Protein AF-A0A8T5R7S0-F1 (afdb_monomer_lite)

Structure (mmCIF, N/CA/C/O backbone):
data_AF-A0A8T5R7S0-F1
#
_entry.id   AF-A0A8T5R7S0-F1
#
loop_
_atom_site.group_PDB
_atom_site.id
_atom_site.type_symbol
_atom_site.label_atom_id
_atom_site.label_alt_id
_atom_site.label_comp_id
_atom_site.label_asym_id
_atom_site.label_entity_id
_atom_site.label_seq_id
_atom_site.pdbx_PDB_ins_code
_atom_site.Cartn_x
_atom_site.Cartn_y
_atom_site.Cartn_z
_atom_site.occupancy
_atom_site.B_iso_or_equiv
_atom_site.auth_seq_id
_atom_site.auth_comp_id
_atom_site.auth_asym_id
_atom_site.auth_atom_id
_atom_site.pdbx_PDB_model_num
ATOM 1 N N . MET A 1 1 ? 60.379 -14.305 38.202 1.00 36.72 1 MET A N 1
ATOM 2 C CA . MET A 1 1 ? 59.837 -13.145 38.947 1.00 36.72 1 MET A CA 1
ATOM 3 C C . MET A 1 1 ? 59.066 -12.305 37.925 1.00 36.72 1 MET A C 1
ATOM 5 O O . MET A 1 1 ? 59.729 -11.765 37.059 1.00 36.72 1 MET A O 1
ATOM 9 N N . VAL A 1 2 ? 57.738 -12.432 37.730 1.00 34.16 2 VAL A N 1
ATOM 10 C CA . VAL A 1 2 ? 56.586 -12.162 38.647 1.00 34.16 2 VAL A CA 1
ATOM 11 C C . VAL A 1 2 ? 56.526 -10.639 38.903 1.00 34.16 2 VAL A C 1
ATOM 13 O O . VAL A 1 2 ? 57.511 -10.138 39.427 1.00 34.16 2 VAL A O 1
ATOM 16 N N . LEU A 1 3 ? 55.546 -9.807 38.491 1.00 32.94 3 LEU A N 1
ATOM 17 C CA . LEU A 1 3 ? 54.058 -9.814 38.413 1.00 32.94 3 LEU A CA 1
ATOM 18 C C . LEU A 1 3 ? 53.579 -8.908 37.235 1.00 32.94 3 LEU A C 1
ATOM 20 O O . LEU A 1 3 ? 54.285 -7.962 36.918 1.00 32.94 3 LEU A O 1
ATOM 24 N N . SER A 1 4 ? 52.511 -9.177 36.463 1.00 33.53 4 SER A N 1
ATOM 25 C CA . SER A 1 4 ? 51.043 -9.198 36.717 1.00 33.53 4 SER A CA 1
ATOM 26 C C . SER A 1 4 ? 50.336 -7.825 36.789 1.00 33.53 4 SER A C 1
ATOM 28 O O . SER A 1 4 ? 50.800 -6.935 37.498 1.00 33.53 4 SER A O 1
ATOM 30 N N . LYS A 1 5 ? 49.142 -7.784 36.151 1.00 32.09 5 LYS A N 1
ATOM 31 C CA . LYS A 1 5 ? 48.017 -6.807 36.134 1.00 32.09 5 LYS A CA 1
ATOM 32 C C . LYS A 1 5 ? 47.911 -6.010 34.815 1.00 32.09 5 LYS A C 1
ATOM 34 O O . LYS A 1 5 ? 48.875 -5.390 34.411 1.00 32.09 5 LYS A O 1
ATOM 39 N N . GLY A 1 6 ? 46.787 -5.972 34.097 1.00 30.52 6 GLY A N 1
ATOM 40 C CA . GLY A 1 6 ? 45.439 -6.404 34.440 1.00 30.52 6 GLY A CA 1
ATOM 41 C C . GLY A 1 6 ? 44.494 -6.440 33.233 1.00 30.52 6 GLY A C 1
ATOM 42 O O . GLY A 1 6 ? 44.775 -5.931 32.155 1.00 30.52 6 GLY A O 1
ATOM 43 N N . ILE A 1 7 ? 43.397 -7.135 33.490 1.00 36.06 7 ILE A N 1
ATOM 44 C CA . ILE A 1 7 ? 42.255 -7.500 32.658 1.00 36.06 7 ILE A CA 1
ATOM 45 C C . ILE A 1 7 ? 41.466 -6.263 32.212 1.00 36.06 7 ILE A C 1
ATOM 47 O O . ILE A 1 7 ? 41.138 -5.432 33.053 1.00 36.06 7 ILE A O 1
ATOM 51 N N . LEU A 1 8 ? 41.034 -6.223 30.949 1.00 29.91 8 LEU A N 1
ATOM 52 C CA . LEU A 1 8 ? 39.764 -5.584 30.602 1.00 29.91 8 LEU A CA 1
ATOM 53 C C . LEU A 1 8 ? 39.061 -6.385 29.498 1.00 29.91 8 LEU A C 1
ATOM 55 O O . LEU A 1 8 ? 39.320 -6.231 28.310 1.00 29.91 8 LEU A O 1
ATOM 59 N N . LYS A 1 9 ? 38.190 -7.297 29.941 1.00 30.97 9 LYS A N 1
ATOM 60 C CA . LYS A 1 9 ? 37.082 -7.820 29.142 1.00 30.97 9 LYS A CA 1
ATOM 61 C C . LYS A 1 9 ? 36.064 -6.686 29.027 1.00 30.97 9 LYS A C 1
ATOM 63 O O . LYS A 1 9 ? 35.561 -6.249 30.060 1.00 30.97 9 LYS A O 1
ATOM 68 N N . LEU A 1 10 ? 35.766 -6.222 27.817 1.00 31.08 10 LEU A N 1
ATOM 69 C CA . LEU A 1 10 ? 34.580 -5.404 27.592 1.00 31.08 10 LEU A CA 1
ATOM 70 C C . LEU A 1 10 ? 33.400 -6.363 27.401 1.00 31.08 10 LEU A C 1
ATOM 72 O O . LEU A 1 10 ? 33.405 -7.187 26.488 1.00 31.08 10 LEU A O 1
ATOM 76 N N . LEU A 1 11 ? 32.450 -6.305 28.335 1.00 30.25 11 LEU A N 1
ATOM 77 C CA . LEU A 1 11 ? 31.149 -6.951 28.219 1.00 30.25 11 LEU A CA 1
ATOM 78 C C . LEU A 1 11 ? 30.419 -6.361 27.008 1.00 30.25 11 LEU A C 1
ATOM 80 O O . LEU A 1 11 ? 30.153 -5.162 26.980 1.00 30.25 11 LEU A O 1
ATOM 84 N N . VAL A 1 12 ? 30.049 -7.210 26.054 1.00 31.44 12 VAL A N 1
ATOM 85 C CA . VAL A 1 12 ? 28.897 -6.949 25.190 1.00 31.44 12 VAL A CA 1
ATOM 86 C C . VAL A 1 12 ? 27.686 -7.411 25.990 1.00 31.44 12 VAL A C 1
ATOM 88 O O . VAL A 1 12 ? 27.461 -8.610 26.155 1.00 31.44 12 VAL A O 1
ATOM 91 N N . THR A 1 13 ? 26.968 -6.460 26.580 1.00 30.69 13 THR A N 1
ATOM 92 C CA . THR A 1 13 ? 25.670 -6.729 27.195 1.00 30.69 13 THR A CA 1
ATOM 93 C C . THR A 1 13 ? 24.658 -6.873 26.070 1.00 30.69 13 THR A C 1
ATOM 95 O O . THR A 1 13 ? 24.274 -5.897 25.433 1.00 30.69 13 THR A O 1
ATOM 98 N N . LEU A 1 14 ? 24.272 -8.119 25.826 1.00 28.72 14 LEU A N 1
ATOM 99 C CA . LEU A 1 14 ? 23.106 -8.513 25.056 1.00 28.72 14 LEU A CA 1
ATOM 100 C C . LEU A 1 14 ? 21.858 -7.976 25.781 1.00 28.72 14 LEU A C 1
ATOM 102 O O . LEU A 1 14 ? 21.544 -8.439 26.877 1.00 28.72 14 LEU A O 1
ATOM 106 N N . LEU A 1 15 ? 21.178 -6.986 25.204 1.00 27.56 15 LEU A N 1
ATOM 107 C CA . LEU A 1 15 ? 19.850 -6.562 25.648 1.00 27.56 15 LEU A CA 1
ATOM 108 C C . LEU A 1 15 ? 18.825 -7.256 24.745 1.00 27.56 15 LEU A C 1
ATOM 110 O O . LEU A 1 15 ? 18.369 -6.704 23.753 1.00 27.56 15 LEU A O 1
ATOM 114 N N . VAL A 1 16 ? 18.513 -8.511 25.079 1.00 30.05 16 VAL A N 1
ATOM 115 C CA . VAL A 1 16 ? 17.258 -9.137 24.649 1.00 30.05 16 VAL A CA 1
ATOM 116 C C . VAL A 1 16 ? 16.178 -8.555 25.549 1.00 30.05 16 VAL A C 1
ATOM 118 O O . VAL A 1 16 ? 16.093 -8.910 26.725 1.00 30.05 16 VAL A O 1
ATOM 121 N N . ALA A 1 17 ? 15.387 -7.626 25.023 1.00 28.31 17 ALA A N 1
ATOM 122 C CA . ALA A 1 17 ? 14.135 -7.243 25.651 1.00 28.31 17 ALA A CA 1
ATOM 123 C C . ALA A 1 17 ? 13.066 -8.253 25.221 1.00 28.31 17 ALA A C 1
ATOM 125 O O . ALA A 1 17 ? 12.370 -8.075 24.230 1.00 28.31 17 ALA A O 1
ATOM 126 N N . THR A 1 18 ? 12.956 -9.347 25.970 1.00 34.53 18 THR A N 1
ATOM 127 C CA . THR A 1 18 ? 11.704 -10.101 26.067 1.00 34.53 18 THR A CA 1
ATOM 128 C C . THR A 1 18 ? 10.658 -9.196 26.710 1.00 34.53 18 THR A C 1
ATOM 130 O O . THR A 1 18 ? 10.764 -8.900 27.900 1.00 34.53 18 THR A O 1
ATOM 133 N N . ALA A 1 19 ? 9.648 -8.793 25.945 1.00 32.56 19 ALA A N 1
ATOM 134 C CA . ALA A 1 19 ? 8.393 -8.261 26.461 1.00 32.56 19 ALA A CA 1
ATOM 135 C C . ALA A 1 19 ? 7.258 -9.208 26.049 1.00 32.56 19 ALA A C 1
ATOM 137 O O . ALA A 1 19 ? 6.498 -8.954 25.126 1.00 32.56 19 ALA A O 1
ATOM 138 N N . LEU A 1 20 ? 7.193 -10.346 26.740 1.00 35.50 20 LEU A N 1
ATOM 139 C CA . LEU A 1 20 ? 5.968 -11.120 26.903 1.00 35.50 20 LEU A CA 1
ATOM 140 C C . LEU A 1 20 ? 5.410 -10.744 28.273 1.00 35.50 20 LEU A C 1
ATOM 142 O O . LEU A 1 20 ? 5.999 -11.100 29.295 1.00 35.50 20 LEU A O 1
ATOM 146 N N . ALA A 1 21 ? 4.294 -10.028 28.298 1.00 32.00 21 ALA A N 1
ATOM 147 C CA . ALA A 1 21 ? 3.457 -9.905 29.480 1.00 32.00 21 ALA A CA 1
ATOM 148 C C . ALA A 1 21 ? 2.025 -9.602 29.040 1.00 32.00 21 ALA A C 1
ATOM 150 O O . ALA A 1 21 ? 1.769 -8.540 28.486 1.00 32.00 21 ALA A O 1
ATOM 151 N N . GLY A 1 22 ? 1.115 -10.539 29.308 1.00 28.50 22 GLY A N 1
ATOM 152 C CA . GLY A 1 22 ? -0.317 -10.274 29.224 1.00 28.50 22 GLY A CA 1
ATOM 153 C C . GLY A 1 22 ? -1.195 -11.438 28.785 1.00 28.50 22 GLY A C 1
ATOM 154 O O . GLY A 1 22 ? -2.075 -11.206 27.979 1.00 28.50 22 GLY A O 1
ATOM 155 N N . CYS A 1 23 ? -0.975 -12.666 29.270 1.00 30.89 23 CYS A N 1
ATOM 156 C CA . CYS A 1 23 ? -1.998 -13.726 29.255 1.00 30.89 23 CYS A CA 1
ATOM 157 C C . CYS A 1 23 ? -1.642 -14.798 30.300 1.00 30.89 23 CYS A C 1
ATOM 159 O O . CYS A 1 23 ? -1.063 -15.841 29.996 1.00 30.89 23 CYS A O 1
ATOM 161 N N . HIS A 1 24 ? -1.940 -14.517 31.566 1.00 29.45 24 HIS A N 1
ATOM 162 C CA . HIS A 1 24 ? -2.081 -15.550 32.585 1.00 29.45 24 HIS A CA 1
ATOM 163 C C . HIS A 1 24 ? -3.181 -15.100 33.531 1.00 29.45 24 HIS A C 1
ATOM 165 O O . HIS A 1 24 ? -2.930 -14.232 34.356 1.00 29.45 24 HIS A O 1
ATOM 171 N N . ASP A 1 25 ? -4.361 -15.703 33.420 1.00 32.16 25 ASP A N 1
ATOM 172 C CA . ASP A 1 25 ? -5.284 -15.732 34.542 1.00 32.16 25 ASP A CA 1
ATOM 173 C C . ASP A 1 25 ? -5.849 -17.130 34.741 1.00 32.16 25 ASP A C 1
ATOM 175 O O . ASP A 1 25 ? -6.196 -17.864 33.811 1.00 32.16 25 ASP A O 1
ATOM 179 N N . GLN A 1 26 ? -5.814 -17.506 36.011 1.00 33.22 26 GLN A N 1
ATOM 180 C CA . GLN A 1 26 ? -6.245 -18.777 36.540 1.00 33.22 26 GLN A CA 1
ATOM 181 C C . GLN A 1 26 ? -7.762 -18.758 36.678 1.00 33.22 26 GLN A C 1
ATOM 183 O O . GLN A 1 26 ? -8.340 -17.825 37.227 1.00 33.22 26 GLN A O 1
ATOM 188 N N . ALA A 1 27 ? -8.401 -19.824 36.210 1.00 32.78 27 ALA A N 1
ATOM 189 C CA . ALA A 1 27 ? -9.794 -20.091 36.511 1.00 32.78 27 ALA A CA 1
ATOM 190 C C . ALA A 1 27 ? -9.929 -20.451 38.000 1.00 32.78 27 ALA A C 1
ATOM 192 O O . ALA A 1 27 ? -9.609 -21.572 38.399 1.00 32.78 27 ALA A O 1
ATOM 193 N N . GLU A 1 28 ? -10.422 -19.519 38.813 1.00 33.09 28 GLU A N 1
ATOM 194 C CA . GLU A 1 28 ? -11.053 -19.847 40.090 1.00 33.09 28 GLU A CA 1
ATOM 195 C C . GLU A 1 28 ? -12.559 -20.026 39.867 1.00 33.09 28 GLU A C 1
ATOM 197 O O . GLU A 1 28 ? -13.288 -19.096 39.529 1.00 33.09 28 GLU A O 1
ATOM 202 N N . GLN A 1 29 ? -13.009 -21.272 40.033 1.00 32.44 29 GLN A N 1
ATOM 203 C CA . GLN A 1 29 ? -14.413 -21.634 40.191 1.00 32.44 29 GLN A CA 1
ATOM 204 C C . GLN A 1 29 ? -14.957 -21.011 41.477 1.00 32.44 29 GLN A C 1
ATOM 206 O O . GLN A 1 29 ? -14.455 -21.295 42.565 1.00 32.44 29 GLN A O 1
ATOM 211 N N . VAL A 1 30 ? -16.034 -20.241 41.351 1.00 36.81 30 VAL A N 1
ATOM 212 C CA . VAL A 1 30 ? -16.931 -19.935 42.463 1.00 36.81 30 VAL A CA 1
ATOM 213 C C . VAL A 1 30 ? -18.301 -20.494 42.102 1.00 36.81 30 VAL A C 1
ATOM 215 O O . VAL A 1 30 ? -18.987 -19.978 41.223 1.00 36.81 30 VAL A O 1
ATOM 218 N N . ASP A 1 31 ? -18.654 -21.588 42.771 1.00 35.03 31 ASP A N 1
ATOM 219 C CA . ASP A 1 31 ? -20.024 -22.068 42.901 1.00 35.03 31 ASP A CA 1
ATOM 220 C C . ASP A 1 31 ? -20.786 -21.135 43.857 1.00 35.03 31 ASP A C 1
ATOM 222 O O . ASP A 1 31 ? -20.324 -20.909 44.976 1.00 35.03 31 ASP A O 1
ATOM 226 N N . ASP A 1 32 ? -21.972 -20.666 43.467 1.00 36.12 32 ASP A N 1
ATOM 227 C CA . ASP A 1 32 ? -23.139 -20.718 44.360 1.00 36.12 32 ASP A CA 1
ATOM 228 C C . ASP A 1 32 ? -24.452 -20.699 43.539 1.00 36.12 32 ASP A C 1
ATOM 230 O O . ASP A 1 32 ? -24.514 -20.031 42.500 1.00 36.12 32 ASP A O 1
ATOM 234 N N . PRO A 1 33 ? -25.483 -21.467 43.948 1.00 45.66 33 PRO A N 1
ATOM 235 C CA . PRO A 1 33 ? -26.738 -21.660 43.239 1.00 45.66 33 PRO A CA 1
ATOM 236 C C . PRO A 1 33 ? -27.826 -20.696 43.752 1.00 45.66 33 PRO A C 1
ATOM 238 O O . PRO A 1 33 ? -27.571 -19.834 44.584 1.00 45.66 33 PRO A O 1
ATOM 241 N N . ASP A 1 34 ? -29.052 -20.911 43.270 1.00 40.50 34 ASP A N 1
ATOM 242 C CA . ASP A 1 34 ? -30.308 -20.198 43.569 1.00 40.50 34 ASP A CA 1
ATOM 243 C C . ASP A 1 34 ? -30.574 -19.040 42.579 1.00 40.50 34 ASP A C 1
ATOM 245 O O . ASP A 1 34 ? -29.920 -18.010 42.590 1.00 40.50 34 ASP A O 1
ATOM 249 N N . GLY A 1 35 ? -31.494 -19.109 41.616 1.00 33.50 35 GLY A N 1
ATOM 250 C CA . GLY A 1 35 ? -32.736 -19.863 41.552 1.00 33.50 35 GLY A CA 1
ATOM 251 C C . GLY A 1 35 ? -33.916 -18.951 41.871 1.00 33.50 35 GLY A C 1
ATOM 252 O O . GLY A 1 35 ? -34.479 -19.082 42.943 1.00 33.50 35 GLY A O 1
ATOM 253 N N . GLU A 1 36 ? -34.340 -18.097 40.933 1.00 34.81 36 GLU A N 1
ATOM 254 C CA . GLU A 1 36 ? -35.728 -17.619 40.881 1.00 34.81 36 GLU A CA 1
ATOM 255 C C . GLU A 1 36 ? -36.196 -17.434 39.433 1.00 34.81 36 GLU A C 1
ATOM 257 O O . GLU A 1 36 ? -35.659 -16.654 38.649 1.00 34.81 36 GLU A O 1
ATOM 262 N N . ALA A 1 37 ? -37.227 -18.206 39.092 1.00 38.41 37 ALA A N 1
ATOM 263 C CA . ALA A 1 37 ? -37.969 -18.123 37.851 1.00 38.41 37 ALA A CA 1
ATOM 264 C C . ALA A 1 37 ? -38.965 -16.956 37.931 1.00 38.41 37 ALA A C 1
ATOM 266 O O . ALA A 1 37 ? -39.976 -17.038 38.630 1.00 38.41 37 ALA A O 1
ATOM 267 N N . GLY A 1 38 ? -38.684 -15.884 37.191 1.00 32.84 38 GLY A N 1
ATOM 268 C CA . GLY A 1 38 ? -39.598 -14.768 36.957 1.00 32.84 38 GLY A CA 1
ATOM 269 C C . GLY A 1 38 ? -40.228 -14.872 35.572 1.00 32.84 38 GLY A C 1
ATOM 270 O O . GLY A 1 38 ? -39.572 -14.655 34.562 1.00 32.84 38 GLY A O 1
ATOM 271 N N . ASN A 1 39 ? -41.505 -15.234 35.540 1.00 36.97 39 ASN A N 1
ATOM 272 C CA . ASN A 1 39 ? -42.360 -15.298 34.361 1.00 36.97 39 ASN A CA 1
ATOM 273 C C . ASN A 1 39 ? -42.856 -13.888 33.983 1.00 36.97 39 ASN A C 1
ATOM 275 O O . ASN A 1 39 ? -43.626 -13.314 34.754 1.00 36.97 39 ASN A O 1
ATOM 279 N N . THR A 1 40 ? -42.492 -13.366 32.807 1.00 36.59 40 THR A N 1
ATOM 280 C CA . THR A 1 40 ? -43.171 -12.216 32.177 1.00 36.59 40 THR A CA 1
ATOM 281 C C . THR A 1 40 ? -43.259 -12.373 30.654 1.00 36.59 40 THR A C 1
ATOM 283 O O . THR A 1 40 ? -42.264 -12.242 29.954 1.00 36.59 40 THR A O 1
ATOM 286 N N . ASP A 1 41 ? -44.484 -12.670 30.215 1.00 35.69 41 ASP A N 1
ATOM 287 C CA . ASP A 1 41 ? -45.220 -12.153 29.045 1.00 35.69 41 ASP A CA 1
ATOM 288 C C . ASP A 1 41 ? -44.585 -12.191 27.628 1.00 35.69 41 ASP A C 1
ATOM 290 O O . ASP A 1 41 ? -43.668 -11.424 27.341 1.00 35.69 41 ASP A O 1
ATOM 294 N N . PRO A 1 42 ? -45.113 -13.004 26.683 1.00 44.38 42 PRO A N 1
ATOM 295 C CA . PRO A 1 42 ? -44.663 -13.042 25.298 1.00 44.38 42 PRO A CA 1
ATOM 296 C C . PRO A 1 42 ? -45.564 -12.164 24.417 1.00 44.38 42 PRO A C 1
ATOM 298 O O . PRO A 1 42 ? -46.356 -12.676 23.626 1.00 44.38 42 PRO A O 1
ATOM 301 N N . THR A 1 43 ? -45.457 -10.843 24.533 1.00 43.59 43 THR A N 1
ATOM 302 C CA . THR A 1 43 ? -45.999 -9.932 23.513 1.00 43.59 43 THR A CA 1
ATOM 303 C C . THR A 1 43 ? -45.096 -8.721 23.331 1.00 43.59 43 THR A C 1
ATOM 305 O O . THR A 1 43 ? -45.429 -7.625 23.770 1.00 43.59 43 THR A O 1
ATOM 308 N N . ASP A 1 44 ? -43.977 -8.913 22.644 1.00 40.03 44 ASP A N 1
ATOM 309 C CA . ASP A 1 44 ? -43.454 -7.869 21.768 1.00 40.03 44 ASP A CA 1
ATOM 310 C C . ASP A 1 44 ? -42.697 -8.535 20.619 1.00 40.03 44 ASP A C 1
ATOM 312 O O . ASP A 1 44 ? -41.568 -8.997 20.760 1.00 40.03 44 ASP A O 1
ATOM 316 N N . GLY A 1 45 ? -43.398 -8.704 19.498 1.00 41.09 45 GLY A N 1
ATOM 317 C CA . GLY A 1 45 ? -42.806 -9.115 18.232 1.00 41.09 45 GLY A CA 1
ATOM 318 C C . GLY A 1 45 ? -42.154 -7.903 17.586 1.00 41.09 45 GLY A C 1
ATOM 319 O O . GLY A 1 45 ? -42.663 -7.401 16.586 1.00 41.09 45 GLY A O 1
ATOM 320 N N . GLY A 1 46 ? -41.079 -7.419 18.204 1.00 35.41 46 GLY A N 1
ATOM 321 C CA . GLY A 1 46 ? -40.108 -6.589 17.520 1.00 35.41 46 GLY A CA 1
ATOM 322 C C . GLY A 1 46 ? -39.366 -7.484 16.541 1.00 35.41 46 GLY A C 1
ATOM 323 O O . GLY A 1 46 ? -38.656 -8.400 16.954 1.00 35.41 46 GLY A O 1
ATOM 324 N N . ASP A 1 47 ? -39.583 -7.254 15.251 1.00 40.72 47 ASP A N 1
ATOM 325 C CA . ASP A 1 47 ? -38.642 -7.644 14.210 1.00 40.72 47 ASP A CA 1
ATOM 326 C C . ASP A 1 47 ? -37.328 -6.884 14.479 1.00 40.72 47 ASP A C 1
ATOM 328 O O . ASP A 1 47 ? -37.060 -5.841 13.884 1.00 40.72 47 ASP A O 1
ATOM 332 N N . ASP A 1 48 ? -36.539 -7.365 15.442 1.00 39.62 48 ASP A N 1
ATOM 333 C CA . ASP A 1 48 ? -35.127 -7.027 15.552 1.00 39.62 48 ASP A CA 1
ATOM 334 C C . ASP A 1 48 ? -34.444 -7.728 14.376 1.00 39.62 48 ASP A C 1
ATOM 336 O O . ASP A 1 48 ? -34.049 -8.895 14.461 1.00 39.62 48 ASP A O 1
ATOM 340 N N . ASP A 1 49 ? -34.356 -7.031 13.243 1.00 39.16 49 ASP A N 1
ATOM 341 C CA . ASP A 1 49 ? -33.382 -7.370 12.211 1.00 39.16 49 ASP A CA 1
ATOM 342 C C . ASP A 1 49 ? -32.021 -7.536 12.918 1.00 39.16 49 ASP A C 1
ATOM 344 O O . ASP A 1 49 ? -31.579 -6.613 13.611 1.00 39.16 49 ASP A O 1
ATOM 348 N N . PRO A 1 50 ? -31.326 -8.681 12.800 1.00 42.59 50 PRO A N 1
ATOM 349 C CA . PRO A 1 50 ? -30.084 -8.933 13.532 1.00 42.59 50 PRO A CA 1
ATOM 350 C C . PRO A 1 50 ? -28.886 -8.128 12.988 1.00 42.59 50 PRO A C 1
ATOM 352 O O . PRO A 1 50 ? -27.741 -8.510 13.203 1.00 42.59 50 PRO A O 1
ATOM 355 N N . VAL A 1 51 ? -29.121 -7.016 12.286 1.00 45.91 51 VAL A N 1
ATOM 356 C CA . VAL A 1 51 ? -28.153 -6.384 11.383 1.00 45.91 51 VAL A CA 1
ATOM 357 C C . VAL A 1 51 ? -27.892 -4.916 11.735 1.00 45.91 51 VAL A C 1
ATOM 359 O O . VAL A 1 51 ? -27.916 -4.067 10.858 1.00 45.91 51 VAL A O 1
ATOM 362 N N . ASP A 1 52 ? -27.662 -4.592 13.010 1.00 50.91 52 ASP A N 1
ATOM 363 C CA . ASP A 1 52 ? -26.902 -3.376 13.376 1.00 50.91 52 ASP A CA 1
ATOM 364 C C . ASP A 1 52 ? -26.406 -3.408 14.834 1.00 50.91 52 ASP A C 1
ATOM 366 O O . ASP A 1 52 ? -26.568 -2.461 15.608 1.00 50.91 52 ASP A O 1
ATOM 370 N N . ARG A 1 53 ? -25.846 -4.539 15.282 1.00 54.41 53 ARG A N 1
ATOM 371 C CA . ARG A 1 53 ? -25.136 -4.535 16.565 1.00 54.41 53 ARG A CA 1
ATOM 372 C C . ARG A 1 53 ? -23.746 -3.952 16.335 1.00 54.41 53 ARG A C 1
ATOM 374 O O . ARG A 1 53 ? -22.847 -4.642 15.874 1.00 54.41 53 ARG A O 1
ATOM 381 N N . ASN A 1 54 ? -23.576 -2.695 16.738 1.00 67.38 54 ASN A N 1
ATOM 382 C CA . ASN A 1 54 ? -22.267 -2.086 16.964 1.00 67.38 54 ASN A CA 1
ATOM 383 C C . ASN A 1 54 ? -21.431 -1.832 15.692 1.00 67.38 54 ASN A C 1
ATOM 385 O O . ASN A 1 54 ? -20.220 -2.008 15.721 1.00 67.38 54 ASN A O 1
ATOM 389 N N . MET A 1 55 ? -22.017 -1.392 14.570 1.00 83.31 55 MET A N 1
ATOM 390 C CA . MET A 1 55 ? -21.191 -0.760 13.528 1.00 83.31 55 MET A CA 1
ATOM 391 C C . MET A 1 55 ? -20.536 0.519 14.077 1.00 83.31 55 MET A C 1
ATOM 393 O O . MET A 1 55 ? -21.195 1.227 14.842 1.00 83.31 55 MET A O 1
ATOM 397 N N . PRO A 1 56 ? -19.290 0.860 13.673 1.00 80.81 56 PRO A N 1
ATOM 398 C CA . PRO A 1 56 ? -18.643 2.090 14.120 1.00 80.81 56 PRO A CA 1
ATOM 399 C C . PRO A 1 56 ? -19.590 3.287 13.935 1.00 80.81 56 PRO A C 1
ATOM 401 O O . PRO A 1 56 ? -20.070 3.513 12.822 1.00 80.81 56 PRO A O 1
ATOM 404 N N . PRO A 1 57 ? -19.934 4.051 14.980 1.00 71.44 57 PRO A N 1
ATOM 405 C CA . PRO A 1 57 ? -20.994 5.054 14.871 1.00 71.44 57 PRO A CA 1
ATOM 406 C C . PRO A 1 57 ? -20.619 6.187 13.908 1.00 71.44 57 PRO A C 1
ATOM 408 O O . PRO A 1 57 ? -21.486 6.748 13.237 1.00 71.44 57 PRO A O 1
ATOM 411 N N . GLU A 1 58 ? -19.326 6.488 13.793 1.00 76.75 58 GLU A N 1
ATOM 412 C CA . GLU A 1 58 ? -18.797 7.501 12.888 1.00 76.75 58 GLU A CA 1
ATOM 413 C C . GLU A 1 58 ? -18.225 6.850 11.624 1.00 76.75 58 GLU A C 1
ATOM 415 O O . GLU A 1 58 ? -17.550 5.820 11.667 1.00 76.75 58 GLU A O 1
ATOM 420 N N . LYS A 1 59 ? -18.561 7.431 10.473 1.00 86.12 59 LYS A N 1
ATOM 421 C CA . LYS A 1 59 ? -17.933 7.120 9.186 1.00 86.12 59 LYS A CA 1
ATOM 422 C C . LYS A 1 59 ? -16.716 8.017 9.001 1.00 86.12 59 LYS A C 1
ATOM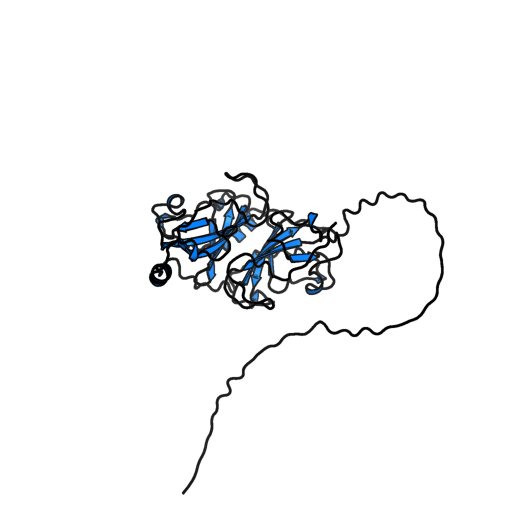 424 O O . LYS A 1 59 ? -16.672 9.115 9.555 1.00 86.12 59 LYS A O 1
ATOM 429 N N . GLY A 1 60 ? -15.781 7.567 8.173 1.00 87.44 60 GLY A N 1
ATOM 430 C CA . GLY A 1 60 ? -14.708 8.421 7.686 1.00 87.44 60 GLY A CA 1
ATOM 431 C C . GLY A 1 60 ? -15.213 9.544 6.781 1.00 87.44 60 GLY A C 1
ATOM 432 O O . GLY A 1 60 ? -16.414 9.731 6.563 1.00 87.44 60 GLY A O 1
ATOM 433 N N . SER A 1 61 ? -14.275 10.263 6.180 1.00 88.19 61 SER A N 1
ATOM 434 C CA . SER A 1 61 ? -14.558 11.223 5.118 1.00 88.19 61 SER A CA 1
ATOM 435 C C . SER A 1 61 ? -13.587 11.049 3.962 1.00 88.19 61 SER A C 1
ATOM 437 O O . SER A 1 61 ? -12.414 10.743 4.164 1.00 88.19 61 SER A O 1
ATOM 439 N N . SER A 1 62 ? -14.058 11.304 2.741 1.00 90.38 62 SER A N 1
ATOM 440 C CA . SER A 1 62 ? -13.157 11.489 1.602 1.00 90.38 62 SER A CA 1
ATOM 441 C C . SER A 1 62 ? -12.217 12.669 1.843 1.00 90.38 62 SER A C 1
ATOM 443 O O . SER A 1 62 ? -12.596 13.663 2.467 1.00 90.38 62 SER A O 1
ATOM 445 N N . LEU A 1 63 ? -11.011 12.583 1.283 1.00 93.81 63 LEU A N 1
ATOM 446 C CA . LEU A 1 63 ? -9.984 13.609 1.440 1.00 93.81 63 LEU A CA 1
ATOM 447 C C . LEU A 1 63 ? -10.443 14.966 0.891 1.00 93.81 63 LEU A C 1
ATOM 449 O O . LEU A 1 63 ? -10.704 15.135 -0.310 1.00 93.81 63 LEU A O 1
ATOM 453 N N . GLY A 1 64 ? -10.442 15.978 1.758 1.00 94.81 64 GLY A N 1
ATOM 454 C CA . GLY A 1 64 ? -10.537 17.368 1.338 1.00 94.81 64 GLY A CA 1
ATOM 455 C C . GLY A 1 64 ? -9.321 17.790 0.505 1.00 94.81 64 GLY A C 1
ATOM 456 O O . GLY A 1 64 ? -8.259 17.172 0.542 1.00 94.81 64 GLY A O 1
ATOM 457 N N . ALA A 1 65 ? -9.437 18.895 -0.237 1.00 95.44 65 ALA A N 1
ATOM 458 C CA . ALA A 1 65 ? -8.353 19.364 -1.110 1.00 95.44 65 ALA A CA 1
ATOM 459 C C . ALA A 1 65 ? -7.033 19.639 -0.359 1.00 95.44 65 ALA A C 1
ATOM 461 O O . ALA A 1 65 ? -5.960 19.345 -0.878 1.00 95.44 65 ALA A O 1
ATOM 462 N N . ALA A 1 66 ? -7.107 20.184 0.861 1.00 95.44 66 ALA A N 1
ATOM 463 C CA . ALA A 1 66 ? -5.926 20.445 1.684 1.00 95.44 66 ALA A CA 1
ATOM 464 C C . ALA A 1 66 ? -5.283 19.149 2.203 1.00 95.44 66 ALA A C 1
ATOM 466 O O . ALA A 1 66 ? -4.066 19.015 2.157 1.00 95.44 66 ALA A O 1
ATOM 467 N N . GLU A 1 67 ? -6.095 18.189 2.647 1.00 95.81 67 GLU A N 1
ATOM 468 C CA . GLU A 1 67 ? -5.615 16.890 3.131 1.00 95.81 67 GLU A CA 1
ATOM 469 C C . GLU A 1 67 ? -4.980 16.085 2.005 1.00 95.81 67 GLU A C 1
ATOM 471 O O . GLU A 1 67 ? -3.899 15.532 2.177 1.00 95.81 67 GLU A O 1
ATOM 476 N N . ARG A 1 68 ? -5.603 16.092 0.822 1.00 96.25 68 ARG A N 1
ATOM 477 C CA . ARG A 1 68 ? -5.041 15.483 -0.379 1.00 96.25 68 ARG A CA 1
ATOM 478 C C . ARG A 1 68 ? -3.690 16.097 -0.737 1.00 96.25 68 ARG A C 1
ATOM 480 O O . ARG A 1 68 ? -2.751 15.350 -0.966 1.00 96.25 68 ARG A O 1
ATOM 487 N N . ALA A 1 69 ? -3.557 17.423 -0.717 1.00 95.69 69 ALA A N 1
ATOM 488 C CA . ALA A 1 69 ? -2.271 18.074 -0.972 1.00 95.69 69 ALA A CA 1
ATOM 489 C C . ALA A 1 69 ? -1.198 17.690 0.067 1.00 95.69 69 ALA A C 1
ATOM 491 O O . ALA A 1 69 ? -0.058 17.419 -0.306 1.00 95.69 69 ALA A O 1
ATOM 492 N N . SER A 1 70 ? -1.556 17.621 1.355 1.00 95.44 70 SER A N 1
ATOM 493 C CA . SER A 1 70 ? -0.648 17.157 2.413 1.00 95.44 70 SER A CA 1
ATOM 494 C C . SER A 1 70 ? -0.233 15.698 2.224 1.00 95.44 70 SER A C 1
ATOM 496 O O . SER A 1 70 ? 0.945 15.382 2.366 1.00 95.44 70 SER A O 1
ATOM 498 N N . LEU A 1 71 ? -1.175 14.823 1.861 1.00 95.69 71 LEU A N 1
ATOM 499 C CA . LEU A 1 71 ? -0.899 13.418 1.576 1.00 95.69 71 LEU A CA 1
ATOM 500 C C . LEU A 1 71 ? 0.032 13.269 0.378 1.00 95.69 71 LEU A C 1
ATOM 502 O O . LEU A 1 71 ? 1.049 12.599 0.489 1.00 95.69 71 LEU A O 1
ATOM 506 N N . GLN A 1 72 ? -0.266 13.939 -0.732 1.00 95.38 72 GLN A N 1
ATOM 507 C CA . GLN A 1 72 ? 0.557 13.920 -1.942 1.00 95.38 72 GLN A CA 1
ATOM 508 C C . GLN A 1 72 ? 1.993 14.393 -1.677 1.00 95.38 72 GLN A C 1
ATOM 510 O O . GLN A 1 72 ? 2.934 13.813 -2.207 1.00 95.38 72 GLN A O 1
ATOM 515 N N . ALA A 1 73 ? 2.176 15.393 -0.811 1.00 94.12 73 ALA A N 1
ATOM 516 C CA . ALA A 1 73 ? 3.493 15.927 -0.469 1.00 94.12 73 ALA A CA 1
ATOM 517 C C . ALA A 1 73 ? 4.403 14.946 0.297 1.00 94.12 73 ALA A C 1
ATOM 519 O O . ALA A 1 73 ? 5.611 15.169 0.334 1.00 94.12 73 ALA A O 1
ATOM 520 N N . LEU A 1 74 ? 3.863 13.878 0.899 1.00 93.25 74 LEU A N 1
ATOM 521 C CA . LEU A 1 74 ? 4.677 12.827 1.528 1.00 93.25 74 LEU A CA 1
ATOM 522 C C . LEU A 1 74 ? 5.358 11.905 0.508 1.00 93.25 74 LEU A C 1
ATOM 524 O O . LEU A 1 74 ? 6.324 11.222 0.852 1.00 93.25 74 LEU A O 1
ATOM 528 N N . TYR A 1 75 ? 4.846 11.873 -0.722 1.00 93.69 75 TYR A N 1
ATOM 529 C CA . TYR A 1 75 ? 5.244 10.952 -1.779 1.00 93.69 75 TYR A CA 1
ATOM 530 C C . TYR A 1 75 ? 5.956 11.707 -2.914 1.00 93.69 75 TYR A C 1
ATOM 532 O O . TYR A 1 75 ? 5.393 11.962 -3.977 1.00 93.69 75 TYR A O 1
ATOM 540 N N . ASP A 1 76 ? 7.199 12.108 -2.670 1.00 91.56 76 ASP A N 1
ATOM 541 C CA . ASP A 1 76 ? 7.978 13.018 -3.517 1.00 91.56 76 ASP A CA 1
ATOM 542 C C . ASP A 1 76 ? 9.187 12.374 -4.221 1.00 91.56 76 ASP A C 1
ATOM 544 O O . ASP A 1 76 ? 9.938 13.065 -4.913 1.00 91.56 76 ASP A O 1
ATOM 548 N N . ASP A 1 77 ? 9.366 11.058 -4.100 1.00 91.12 77 ASP A N 1
ATOM 549 C CA . ASP A 1 77 ? 10.490 10.353 -4.711 1.00 91.12 77 ASP A CA 1
ATOM 550 C C . ASP A 1 77 ? 10.226 9.997 -6.185 1.00 91.12 77 ASP A C 1
ATOM 552 O O . ASP A 1 77 ? 9.090 9.852 -6.640 1.00 91.12 77 ASP A O 1
ATOM 556 N N . GLN A 1 78 ? 11.311 9.833 -6.948 1.00 89.31 78 GLN A N 1
ATOM 557 C CA . GLN A 1 78 ? 11.300 9.462 -8.368 1.00 89.31 78 GLN A CA 1
ATOM 558 C C . GLN A 1 78 ? 12.175 8.213 -8.575 1.00 89.31 78 GLN A C 1
ATOM 560 O O . GLN A 1 78 ? 13.387 8.331 -8.750 1.00 89.31 78 GLN A O 1
ATOM 565 N N . PRO A 1 79 ? 11.601 6.999 -8.494 1.00 88.31 79 PRO A N 1
ATOM 566 C CA . PRO A 1 79 ? 12.370 5.763 -8.612 1.00 88.31 79 PRO A CA 1
ATOM 567 C C . PRO A 1 79 ? 12.768 5.406 -10.051 1.00 88.31 79 PRO A C 1
ATOM 569 O O . PRO A 1 79 ? 13.698 4.635 -10.235 1.00 88.31 79 PRO A O 1
ATOM 572 N N . LEU A 1 80 ? 12.094 5.955 -11.059 1.00 88.50 80 LEU A N 1
ATOM 573 C CA . LEU A 1 80 ? 12.267 5.648 -12.490 1.00 88.50 80 LEU A CA 1
ATOM 574 C C . LEU A 1 80 ? 13.209 6.650 -13.166 1.00 88.50 80 LEU A C 1
ATOM 576 O O . LEU A 1 80 ? 13.499 7.701 -12.598 1.00 88.50 80 LEU A O 1
ATOM 580 N N . SER A 1 81 ? 13.662 6.349 -14.383 1.00 88.69 81 SER A N 1
ATOM 581 C CA . SER A 1 81 ? 14.498 7.275 -15.152 1.00 88.69 81 SER A CA 1
ATOM 582 C C . SER A 1 81 ? 13.753 8.556 -15.564 1.00 88.69 81 SER A C 1
ATOM 584 O O . SER A 1 81 ? 12.529 8.576 -15.714 1.00 88.69 81 SER A O 1
ATOM 586 N N . ASP A 1 82 ? 14.507 9.640 -15.785 1.00 87.94 82 ASP A N 1
ATOM 587 C CA . ASP A 1 82 ? 13.964 10.968 -16.117 1.00 87.94 82 ASP A CA 1
ATOM 588 C C . ASP A 1 82 ? 13.046 10.968 -17.354 1.00 87.94 82 ASP A C 1
ATOM 590 O O . ASP A 1 82 ? 12.113 11.766 -17.429 1.00 87.94 82 ASP A O 1
ATOM 594 N N . SER A 1 83 ? 13.278 10.079 -18.330 1.00 89.81 83 SER A N 1
ATOM 595 C CA . SER A 1 83 ? 12.447 9.958 -19.543 1.00 89.81 83 SER A CA 1
ATOM 596 C C . SER A 1 83 ? 11.025 9.473 -19.265 1.00 89.81 83 SER A C 1
ATOM 598 O O . SER A 1 83 ? 10.156 9.605 -20.126 1.00 89.81 83 SER A O 1
ATOM 600 N N . GLN A 1 84 ? 10.780 8.931 -18.074 1.00 90.31 84 GLN A N 1
ATOM 601 C CA . GLN A 1 84 ? 9.491 8.397 -17.645 1.00 90.31 84 GLN A CA 1
ATOM 602 C C . GLN A 1 84 ? 8.820 9.280 -16.581 1.00 90.31 84 GLN A C 1
ATOM 604 O O . GLN A 1 84 ? 7.784 8.902 -16.040 1.00 90.31 84 GLN A O 1
ATOM 609 N N . SER A 1 85 ? 9.400 10.447 -16.274 1.00 83.50 85 SER A N 1
ATOM 610 C CA . SER A 1 85 ? 8.873 11.399 -15.294 1.00 83.50 85 SER A CA 1
ATOM 611 C C . SER A 1 85 ? 8.069 12.533 -15.963 1.00 83.50 85 SER A C 1
ATOM 613 O O . SER A 1 85 ? 8.476 13.033 -17.019 1.00 83.50 85 SER A O 1
ATOM 615 N N . PRO A 1 86 ? 6.961 13.001 -15.352 1.00 80.50 86 PRO A N 1
ATOM 616 C CA . PRO A 1 86 ? 6.316 12.443 -14.159 1.00 80.50 86 PRO A CA 1
ATOM 617 C C . PRO A 1 86 ? 5.613 11.115 -14.463 1.00 80.50 86 PRO A C 1
ATOM 619 O O . PRO A 1 86 ? 5.181 10.886 -15.592 1.00 80.50 86 PRO A O 1
ATOM 622 N N . TRP A 1 87 ? 5.456 10.265 -13.444 1.00 82.69 87 TRP A N 1
ATOM 623 C CA . TRP A 1 87 ? 4.617 9.075 -13.566 1.00 82.69 87 TRP A CA 1
ATOM 624 C C . TRP A 1 87 ? 3.155 9.513 -13.591 1.00 82.69 87 TRP A C 1
ATOM 626 O O . TRP A 1 87 ? 2.702 10.103 -12.604 1.00 82.69 87 TRP A O 1
ATOM 636 N N . PRO A 1 88 ? 2.402 9.224 -14.664 1.00 86.25 88 PRO A N 1
ATOM 637 C CA . PRO A 1 88 ? 0.987 9.555 -14.721 1.00 86.25 88 PRO A CA 1
ATOM 638 C C . PRO A 1 88 ? 0.271 8.985 -13.501 1.00 86.25 88 PRO A C 1
ATOM 640 O O . PRO A 1 88 ? 0.432 7.807 -13.190 1.00 86.25 88 PRO A O 1
ATOM 643 N N . ALA A 1 89 ? -0.466 9.834 -12.792 1.00 92.62 89 ALA A N 1
ATOM 644 C CA . ALA A 1 89 ? -1.269 9.496 -11.621 1.00 92.62 89 ALA A CA 1
ATOM 645 C C . ALA A 1 89 ? -0.529 8.914 -10.397 1.00 92.62 89 ALA A C 1
ATOM 647 O O . ALA A 1 89 ? -1.191 8.672 -9.387 1.00 92.62 89 ALA A O 1
ATOM 648 N N . HIS A 1 90 ? 0.796 8.707 -10.424 1.00 95.31 90 HIS A N 1
ATOM 649 C CA . HIS A 1 90 ? 1.538 8.096 -9.312 1.00 95.31 90 HIS A CA 1
ATOM 650 C C . HIS A 1 90 ? 2.381 9.108 -8.539 1.00 95.31 90 HIS A C 1
ATOM 652 O O . HIS A 1 90 ? 3.061 9.954 -9.117 1.00 95.31 90 HIS A O 1
ATOM 658 N N . LEU A 1 91 ? 2.411 8.944 -7.219 1.00 95.56 91 LEU A N 1
ATOM 659 C CA . LEU A 1 91 ? 3.349 9.614 -6.320 1.00 95.56 91 LEU A CA 1
ATOM 660 C C . LEU A 1 91 ? 3.980 8.567 -5.406 1.00 95.56 91 LEU A C 1
ATOM 662 O O . LEU A 1 91 ? 3.258 7.732 -4.860 1.00 95.56 91 LEU A O 1
ATOM 666 N N . LEU A 1 92 ? 5.304 8.594 -5.241 1.00 94.19 92 LEU A N 1
ATOM 667 C CA . LEU A 1 92 ? 6.073 7.475 -4.688 1.00 94.19 92 LEU A CA 1
ATOM 668 C C . LEU A 1 92 ? 6.978 7.912 -3.528 1.00 94.19 92 LEU A C 1
ATOM 670 O O . LEU A 1 92 ? 7.368 9.072 -3.429 1.00 94.19 92 LEU A O 1
ATOM 674 N N . LYS A 1 93 ? 7.315 6.974 -2.640 1.00 93.19 93 LYS A N 1
ATOM 675 C CA . LYS A 1 93 ? 8.192 7.193 -1.487 1.00 93.19 93 LYS A CA 1
ATOM 676 C C . LYS A 1 93 ? 9.024 5.951 -1.193 1.00 93.19 93 LYS A C 1
ATOM 678 O O . LYS A 1 93 ? 8.460 4.892 -0.922 1.00 93.19 93 LYS A O 1
ATOM 683 N N . TRP A 1 94 ? 10.348 6.064 -1.218 1.00 92.88 94 TRP A N 1
ATOM 684 C CA . TRP A 1 94 ? 11.247 5.011 -0.755 1.00 92.88 94 TRP A CA 1
ATOM 685 C C . TRP A 1 94 ? 11.037 4.762 0.738 1.00 92.88 94 TRP A C 1
ATOM 687 O O . TRP A 1 94 ? 10.976 5.696 1.537 1.00 92.88 94 TRP A O 1
ATOM 697 N N . VAL A 1 95 ? 10.931 3.486 1.100 1.00 91.06 95 VAL A N 1
ATOM 698 C CA . VAL A 1 95 ? 10.805 3.018 2.492 1.00 91.06 95 VAL A CA 1
ATOM 699 C C . VAL A 1 95 ? 11.933 2.060 2.880 1.00 91.06 95 VAL A C 1
ATOM 701 O O . VAL A 1 95 ? 12.151 1.815 4.065 1.00 91.06 95 VAL A O 1
ATOM 704 N N . SER A 1 96 ? 12.670 1.552 1.891 1.00 87.69 96 SER A N 1
ATOM 705 C CA . SER A 1 96 ? 13.924 0.814 2.034 1.00 87.69 96 SER A CA 1
ATOM 706 C C . SER A 1 96 ? 14.815 1.049 0.804 1.00 87.69 96 SER A C 1
ATOM 708 O O . SER A 1 96 ? 14.404 1.702 -0.157 1.00 87.69 96 SER A O 1
ATOM 710 N N . GLU A 1 97 ? 16.015 0.455 0.793 1.00 86.06 97 GLU A N 1
ATOM 711 C CA . GLU A 1 97 ? 16.970 0.526 -0.329 1.00 86.06 97 GLU A CA 1
ATOM 712 C C . GLU A 1 97 ? 16.410 -0.000 -1.663 1.00 86.06 97 GLU A C 1
ATOM 714 O O . GLU A 1 97 ? 16.902 0.337 -2.748 1.00 86.06 97 GLU A O 1
ATOM 719 N N . ASP A 1 98 ? 15.385 -0.844 -1.582 1.00 90.44 98 ASP A N 1
ATOM 720 C CA . ASP A 1 98 ? 14.867 -1.609 -2.704 1.00 90.44 98 ASP A CA 1
ATOM 721 C C . ASP A 1 98 ? 13.341 -1.653 -2.789 1.00 90.44 98 ASP A C 1
ATOM 723 O O . ASP A 1 98 ? 12.810 -2.271 -3.710 1.00 90.44 98 ASP A O 1
ATOM 727 N N . THR A 1 99 ? 12.640 -0.987 -1.873 1.00 93.25 99 THR A N 1
ATOM 728 C CA . THR A 1 99 ? 11.182 -0.946 -1.841 1.00 93.25 99 THR A CA 1
ATOM 729 C C . THR A 1 99 ? 10.693 0.485 -1.672 1.00 93.25 99 THR A C 1
ATOM 731 O O . THR A 1 99 ? 11.167 1.233 -0.813 1.00 93.25 99 THR A O 1
ATOM 734 N N . PHE A 1 100 ? 9.717 0.863 -2.487 1.00 94.44 100 PHE A N 1
ATOM 735 C CA . PHE A 1 100 ? 8.945 2.085 -2.320 1.00 94.44 100 PHE A CA 1
ATOM 736 C C . PHE A 1 100 ? 7.473 1.754 -2.094 1.00 94.44 100 PHE A C 1
ATOM 738 O O . PHE A 1 100 ? 6.981 0.696 -2.489 1.00 94.44 100 PHE A O 1
ATOM 745 N N . ILE A 1 101 ? 6.761 2.698 -1.497 1.00 96.12 101 ILE A N 1
ATOM 746 C CA . ILE A 1 101 ? 5.303 2.735 -1.496 1.00 96.12 101 ILE A CA 1
ATOM 747 C C . ILE A 1 101 ? 4.819 3.899 -2.351 1.00 96.12 101 ILE A C 1
ATOM 749 O O . ILE A 1 101 ? 5.592 4.793 -2.696 1.00 96.12 101 ILE A O 1
ATOM 753 N N . GLY A 1 102 ? 3.543 3.906 -2.705 1.00 96.06 102 GLY A N 1
ATOM 754 C CA . GLY A 1 102 ? 2.997 4.961 -3.536 1.00 96.06 102 GLY A CA 1
ATOM 755 C C . GLY A 1 102 ? 1.496 5.109 -3.453 1.00 96.06 102 GLY A C 1
ATOM 756 O O . GLY A 1 102 ? 0.791 4.237 -2.959 1.00 96.06 102 GLY A O 1
ATOM 757 N N . THR A 1 103 ? 1.016 6.216 -3.997 1.00 97.75 103 THR A N 1
ATOM 758 C CA . THR A 1 103 ? -0.400 6.478 -4.246 1.00 97.75 103 THR A CA 1
ATOM 759 C C . THR A 1 103 ? -0.634 6.532 -5.749 1.00 97.75 103 THR A C 1
ATOM 761 O O . THR A 1 103 ? 0.190 7.089 -6.472 1.00 97.75 103 THR A O 1
ATOM 764 N N . HIS A 1 104 ? -1.741 5.956 -6.215 1.00 97.62 104 HIS A N 1
ATOM 765 C CA . HIS A 1 104 ? -2.197 6.042 -7.600 1.00 97.62 104 HIS A CA 1
ATOM 766 C C . HIS A 1 104 ? -3.605 6.647 -7.616 1.00 97.62 104 HIS A C 1
ATOM 768 O O . HIS A 1 104 ? -4.560 6.092 -7.061 1.00 97.62 104 HIS A O 1
ATOM 774 N N . TRP A 1 105 ? -3.705 7.825 -8.217 1.00 97.56 105 TRP A N 1
ATOM 775 C CA . TRP A 1 105 ? -4.867 8.703 -8.194 1.00 97.56 105 TRP A CA 1
ATOM 776 C C . TRP A 1 105 ? -5.794 8.518 -9.403 1.00 97.56 105 TRP A C 1
ATOM 778 O O . TRP A 1 105 ? -5.468 7.832 -10.364 1.00 97.56 105 TRP A O 1
ATOM 788 N N . ASN A 1 106 ? -6.980 9.125 -9.356 1.00 96.44 106 ASN A N 1
ATOM 789 C CA . ASN A 1 106 ? -7.966 9.055 -10.439 1.00 96.44 106 ASN A CA 1
ATOM 790 C C . ASN A 1 106 ? -7.739 10.031 -11.609 1.00 96.44 106 ASN A C 1
ATOM 792 O O . ASN A 1 106 ? -8.601 10.114 -12.484 1.00 96.44 106 ASN A O 1
ATOM 796 N N . ASP A 1 107 ? -6.636 10.776 -11.605 1.00 95.94 107 ASP A N 1
ATOM 797 C CA . ASP A 1 107 ? -6.245 11.708 -12.663 1.00 95.94 107 ASP A CA 1
ATOM 798 C C . ASP A 1 107 ? -4.745 11.556 -12.935 1.00 95.94 107 ASP A C 1
ATOM 800 O O . ASP A 1 107 ? -3.964 11.367 -11.996 1.00 95.94 107 ASP A O 1
ATOM 804 N N . ASP A 1 108 ? -4.355 11.643 -14.208 1.00 93.31 108 ASP A N 1
ATOM 805 C CA . ASP A 1 108 ? -2.961 11.543 -14.650 1.00 93.31 108 ASP A CA 1
ATOM 806 C C . ASP A 1 108 ? -2.084 12.664 -14.074 1.00 93.31 108 ASP A C 1
ATOM 808 O O . ASP A 1 108 ? -0.878 12.471 -13.916 1.00 93.31 108 ASP A O 1
ATOM 812 N N . ASP A 1 109 ? -2.675 13.817 -13.743 1.00 93.06 109 ASP A N 1
ATOM 813 C CA . ASP A 1 109 ? -2.053 14.859 -12.931 1.00 93.06 109 ASP A CA 1
ATOM 814 C C . ASP A 1 109 ? -2.546 14.732 -11.478 1.00 93.06 109 ASP A C 1
ATOM 816 O O . ASP A 1 109 ? -3.668 15.154 -11.165 1.00 93.06 109 ASP A O 1
ATOM 820 N N . PRO A 1 110 ? -1.719 14.217 -10.542 1.00 90.75 110 PRO A N 1
ATOM 821 C CA . PRO A 1 110 ? -2.103 14.109 -9.139 1.00 90.75 110 PRO A CA 1
ATOM 822 C C . PRO A 1 110 ? -2.594 15.431 -8.534 1.00 90.75 110 PRO A C 1
ATOM 824 O O . PRO A 1 110 ? -3.457 15.413 -7.658 1.00 90.75 110 PRO A O 1
ATOM 827 N N . ALA A 1 111 ? -2.129 16.589 -9.016 1.00 90.50 111 ALA A N 1
ATOM 828 C CA . ALA A 1 111 ? -2.596 17.881 -8.516 1.00 90.50 111 ALA A CA 1
ATOM 829 C C . ALA A 1 111 ? -4.065 18.185 -8.883 1.00 90.50 111 ALA A C 1
ATOM 831 O O . ALA A 1 111 ? -4.702 19.001 -8.212 1.00 90.50 111 ALA A O 1
ATOM 832 N N . GLN A 1 112 ? -4.606 17.544 -9.926 1.00 94.31 112 GLN A N 1
ATOM 833 C CA . GLN A 1 112 ? -6.017 17.633 -10.332 1.00 94.31 112 GLN A CA 1
ATOM 834 C C . GLN A 1 112 ? -6.872 16.489 -9.788 1.00 94.31 112 GLN A C 1
ATOM 836 O O . GLN A 1 112 ? -8.103 16.577 -9.811 1.00 94.31 112 GLN A O 1
ATOM 841 N N . ALA A 1 113 ? -6.236 15.435 -9.276 1.00 95.69 113 ALA A N 1
ATOM 842 C CA . ALA A 1 113 ? -6.935 14.293 -8.726 1.00 95.69 113 ALA A CA 1
ATOM 843 C C . ALA A 1 113 ? -7.891 14.689 -7.599 1.00 95.69 113 ALA A C 1
ATOM 845 O O . ALA A 1 113 ? -7.679 15.643 -6.843 1.00 95.69 113 ALA A O 1
ATOM 846 N N . THR A 1 114 ? -8.958 13.911 -7.473 1.00 95.31 114 THR A N 1
ATOM 847 C CA . THR A 1 114 ? -9.997 14.087 -6.451 1.00 95.31 114 THR A CA 1
ATOM 848 C C . THR A 1 114 ? -10.128 12.876 -5.545 1.00 95.31 114 THR A C 1
ATOM 850 O O . THR A 1 114 ? -10.498 13.036 -4.388 1.00 95.31 114 THR A O 1
ATOM 853 N N . GLU A 1 115 ? -9.745 11.695 -6.021 1.00 95.69 115 GLU A N 1
ATOM 854 C CA . GLU A 1 115 ? -9.906 10.438 -5.299 1.00 95.69 115 GLU A CA 1
ATOM 855 C C . GLU A 1 115 ? -8.640 9.588 -5.414 1.00 95.69 115 GLU A C 1
ATOM 857 O O . GLU A 1 115 ? -7.995 9.547 -6.467 1.00 95.69 115 GLU A O 1
ATOM 862 N N . LEU A 1 116 ? -8.305 8.880 -4.335 1.00 97.50 116 LEU A N 1
ATOM 863 C CA . LEU A 1 116 ? -7.241 7.879 -4.326 1.00 97.50 116 LEU A CA 1
ATOM 864 C C . LEU A 1 116 ? -7.811 6.543 -4.811 1.00 97.50 116 LEU A C 1
ATOM 866 O O . LEU A 1 116 ? -8.787 6.056 -4.245 1.00 97.50 116 LEU A O 1
ATOM 870 N N . ASN A 1 117 ? -7.227 5.942 -5.847 1.00 97.81 117 ASN A N 1
ATOM 871 C CA . ASN A 1 117 ? -7.699 4.657 -6.370 1.00 97.81 117 ASN A CA 1
ATOM 872 C C . ASN A 1 117 ? -6.946 3.487 -5.742 1.00 97.81 117 ASN A C 1
ATOM 874 O O . ASN A 1 117 ? -7.582 2.552 -5.252 1.00 97.81 117 ASN A O 1
ATOM 878 N N . TRP A 1 118 ? -5.611 3.558 -5.720 1.00 98.25 118 TRP A N 1
ATOM 879 C CA . TRP A 1 118 ? -4.759 2.502 -5.174 1.00 98.25 118 TRP A CA 1
ATOM 880 C C . TRP A 1 118 ? -3.642 3.043 -4.281 1.00 98.25 118 TRP A C 1
ATOM 882 O O . TRP A 1 118 ? -3.140 4.150 -4.483 1.00 98.25 118 TRP A O 1
ATOM 892 N N . ILE A 1 119 ? -3.194 2.198 -3.355 1.00 98.00 119 ILE A N 1
ATOM 893 C CA . ILE A 1 119 ? -1.838 2.238 -2.806 1.00 98.00 119 ILE A CA 1
ATOM 894 C C . ILE A 1 119 ? -0.983 1.217 -3.551 1.00 98.00 119 ILE A C 1
ATOM 896 O O . ILE A 1 119 ? -1.462 0.153 -3.949 1.00 98.00 119 ILE A O 1
ATOM 900 N N . VAL A 1 120 ? 0.285 1.555 -3.747 1.00 97.62 120 VAL A N 1
ATOM 901 C CA . VAL A 1 120 ? 1.256 0.742 -4.472 1.00 97.62 120 VAL A CA 1
ATOM 902 C C . VAL A 1 120 ? 2.383 0.329 -3.534 1.00 97.62 120 VAL A C 1
ATOM 904 O O . VAL A 1 120 ? 2.858 1.148 -2.752 1.00 97.62 120 VAL A O 1
ATOM 907 N N . VAL A 1 121 ? 2.842 -0.917 -3.642 1.00 97.94 121 VAL A N 1
ATOM 908 C CA . VAL A 1 121 ? 4.161 -1.343 -3.146 1.00 97.94 121 VAL A CA 1
ATOM 909 C C . VAL A 1 121 ? 4.997 -1.719 -4.357 1.00 97.94 121 VAL A C 1
ATOM 911 O O . VAL A 1 121 ? 4.578 -2.555 -5.156 1.00 97.94 121 VAL A O 1
ATOM 914 N N . GLY A 1 122 ? 6.163 -1.100 -4.510 1.00 96.62 122 GLY A N 1
ATOM 915 C CA . GLY A 1 122 ? 7.091 -1.389 -5.593 1.00 96.62 122 GLY A CA 1
ATOM 916 C C . GLY A 1 122 ? 8.402 -1.945 -5.078 1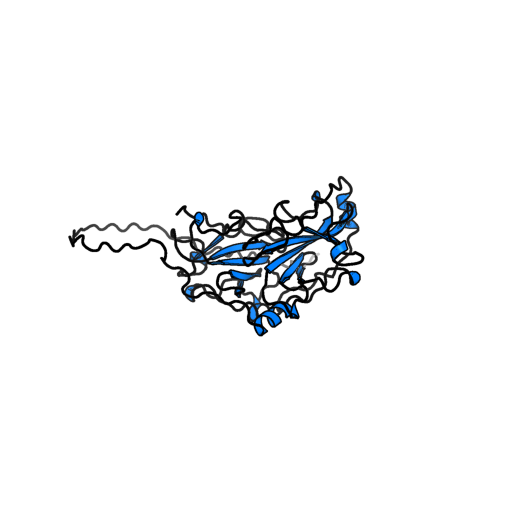.00 96.62 122 GLY A C 1
ATOM 917 O O . GLY A 1 122 ? 9.043 -1.325 -4.237 1.00 96.62 122 GLY A O 1
ATOM 918 N N . LYS A 1 123 ? 8.813 -3.101 -5.597 1.00 95.50 123 LYS A N 1
ATOM 919 C CA . LYS A 1 123 ? 10.029 -3.818 -5.206 1.00 95.50 123 LYS A CA 1
ATOM 920 C C . LYS A 1 123 ? 11.001 -3.866 -6.381 1.00 95.50 123 LYS A C 1
ATOM 922 O O . LYS A 1 123 ? 10.621 -4.319 -7.462 1.00 95.50 123 LYS A O 1
ATOM 927 N N . LYS A 1 124 ? 12.248 -3.426 -6.177 1.00 93.81 124 LYS A N 1
ATOM 928 C CA . LYS A 1 124 ? 13.330 -3.581 -7.162 1.00 93.81 124 LYS A CA 1
ATOM 929 C C . LYS A 1 124 ? 13.479 -5.057 -7.523 1.00 93.81 124 LYS A C 1
ATOM 931 O O . LYS A 1 124 ? 13.548 -5.912 -6.640 1.00 93.81 124 LYS A O 1
ATOM 936 N N . GLY A 1 125 ? 13.584 -5.327 -8.814 1.00 94.00 125 GLY A N 1
ATOM 937 C CA . GLY A 1 125 ? 13.858 -6.642 -9.356 1.00 94.00 125 GLY A CA 1
ATOM 938 C C . GLY A 1 125 ? 14.145 -6.583 -10.849 1.00 94.00 125 GLY A C 1
ATOM 939 O O . GLY A 1 125 ? 14.447 -5.537 -11.421 1.00 94.00 125 GLY A O 1
ATOM 940 N N . VAL A 1 126 ? 14.046 -7.732 -11.491 1.00 94.88 126 VAL A N 1
ATOM 941 C CA . VAL A 1 126 ? 14.195 -7.878 -12.935 1.00 94.88 126 VAL A CA 1
ATOM 942 C C . VAL A 1 126 ? 12.972 -8.564 -13.530 1.00 94.88 126 VAL A C 1
ATOM 944 O O . VAL A 1 126 ? 12.256 -9.294 -12.838 1.00 94.88 126 VAL A O 1
ATOM 947 N N . PHE A 1 127 ? 12.724 -8.345 -14.821 1.00 96.56 127 PHE A N 1
ATOM 948 C CA . PHE A 1 127 ? 11.574 -8.895 -15.535 1.00 96.56 127 PHE A CA 1
ATOM 949 C C . PHE A 1 127 ? 11.753 -10.390 -15.827 1.00 96.56 127 PHE A C 1
ATOM 951 O O . PHE A 1 127 ? 12.025 -10.824 -16.947 1.00 96.56 127 PHE A O 1
ATOM 958 N N . CYS A 1 128 ? 11.628 -11.180 -14.766 1.00 95.75 128 CYS A N 1
ATOM 959 C CA . CYS A 1 128 ? 11.756 -12.627 -14.738 1.00 95.75 128 CYS A CA 1
ATOM 960 C C . CYS A 1 128 ? 10.711 -13.196 -13.780 1.00 95.75 128 CYS A C 1
ATOM 962 O O . CYS A 1 128 ? 10.598 -12.745 -12.641 1.00 95.75 128 CYS A O 1
ATOM 964 N N . SER A 1 129 ? 9.977 -14.224 -14.203 1.00 95.38 129 SER A N 1
ATOM 965 C CA . SER A 1 129 ? 8.940 -14.862 -13.380 1.00 95.38 129 SER A CA 1
ATOM 966 C C . SER A 1 129 ? 9.454 -15.373 -12.025 1.00 95.38 129 SER A C 1
ATOM 968 O O . SER A 1 129 ? 8.697 -15.419 -11.056 1.00 95.38 129 SER A O 1
ATOM 970 N N . GLU A 1 130 ? 10.737 -15.740 -11.972 1.00 94.38 130 GLU A N 1
ATOM 971 C CA . GLU A 1 130 ? 11.458 -16.262 -10.813 1.00 94.38 130 GLU A CA 1
ATOM 972 C C . GLU A 1 130 ? 11.924 -15.177 -9.832 1.00 94.38 130 GLU A C 1
ATOM 974 O O . GLU A 1 130 ? 12.229 -15.504 -8.689 1.00 94.38 130 GLU A O 1
ATOM 979 N N . ASP A 1 131 ? 12.002 -13.914 -10.266 1.00 94.56 131 ASP A N 1
ATOM 980 C CA . ASP A 1 131 ? 12.424 -12.789 -9.415 1.00 94.56 131 ASP A CA 1
ATOM 981 C C . ASP A 1 131 ? 11.257 -12.071 -8.733 1.00 94.56 131 ASP A C 1
ATOM 983 O O . ASP A 1 131 ? 11.443 -11.239 -7.847 1.00 94.56 131 ASP A O 1
ATOM 987 N N . ARG A 1 132 ? 10.037 -12.384 -9.164 1.00 95.12 132 ARG A N 1
ATOM 988 C CA . ARG A 1 132 ? 8.812 -11.811 -8.626 1.00 95.12 132 ARG A CA 1
ATOM 989 C C . ARG A 1 132 ? 8.722 -12.034 -7.101 1.00 95.12 132 ARG A C 1
ATOM 991 O O . ARG A 1 132 ? 8.914 -13.169 -6.663 1.00 95.12 132 ARG A O 1
ATOM 998 N N . PRO A 1 133 ? 8.359 -11.013 -6.296 1.00 94.62 133 PRO A N 1
ATOM 999 C CA . PRO A 1 133 ? 8.423 -11.102 -4.829 1.00 94.62 133 PRO A CA 1
ATOM 1000 C C . PRO A 1 133 ? 7.445 -12.098 -4.198 1.00 94.62 133 PRO A C 1
ATOM 1002 O O . PRO A 1 133 ? 7.693 -12.613 -3.112 1.00 94.62 133 PRO A O 1
ATOM 1005 N N . GLY A 1 134 ? 6.324 -12.365 -4.867 1.00 93.56 134 GLY A N 1
ATOM 1006 C CA . GLY A 1 134 ? 5.238 -13.164 -4.316 1.00 93.56 134 GLY A CA 1
ATOM 1007 C C . GLY A 1 134 ? 4.422 -13.889 -5.386 1.00 93.56 134 GLY A C 1
ATOM 1008 O O . GLY A 1 134 ? 4.891 -14.087 -6.514 1.00 93.56 134 GLY A O 1
ATOM 1009 N N . PRO A 1 135 ? 3.198 -14.331 -5.049 1.00 93.75 135 PRO A N 1
ATOM 1010 C CA . PRO A 1 135 ? 2.369 -15.081 -5.976 1.00 93.75 135 PRO A CA 1
ATOM 1011 C C . PRO A 1 135 ? 2.008 -14.234 -7.194 1.00 93.75 135 PRO A C 1
ATOM 1013 O O . PRO A 1 135 ? 1.849 -13.013 -7.117 1.00 93.75 135 PRO A O 1
ATOM 1016 N N . GLU A 1 136 ? 1.815 -14.916 -8.324 1.00 93.25 136 GLU A N 1
ATOM 1017 C CA . GLU A 1 136 ? 1.383 -14.257 -9.550 1.00 93.25 136 GLU A CA 1
ATOM 1018 C C . GLU A 1 136 ? 0.110 -13.471 -9.332 1.00 93.25 136 GLU A C 1
ATOM 1020 O O . GLU A 1 136 ? 0.044 -12.370 -9.809 1.00 93.25 136 GLU A O 1
ATOM 1025 N N . SER A 1 137 ? -0.882 -13.943 -8.587 1.00 91.00 137 SER A N 1
ATOM 1026 C CA . SER A 1 137 ? -2.130 -13.193 -8.394 1.00 91.00 137 SER A CA 1
ATOM 1027 C C . SER A 1 137 ? -1.942 -11.754 -7.888 1.00 91.00 137 SER A C 1
ATOM 1029 O O . SER A 1 137 ? -2.751 -10.905 -8.256 1.00 91.00 137 SER A O 1
ATOM 1031 N N . GLU A 1 138 ? -0.886 -11.484 -7.117 1.00 93.94 138 GLU A N 1
ATOM 1032 C CA . GLU A 1 138 ? -0.609 -10.201 -6.459 1.00 93.94 138 GLU A CA 1
ATOM 1033 C C . GLU A 1 138 ? 0.396 -9.336 -7.238 1.00 93.94 138 GLU A C 1
ATOM 1035 O O . GLU A 1 138 ? 0.145 -8.161 -7.500 1.00 93.94 138 GLU A O 1
ATOM 1040 N N . TRP A 1 139 ? 1.519 -9.924 -7.660 1.00 96.69 139 TRP A N 1
ATOM 1041 C CA . TRP A 1 139 ? 2.649 -9.210 -8.266 1.00 96.69 139 TRP A CA 1
ATOM 1042 C C . TRP A 1 139 ? 2.696 -9.413 -9.786 1.00 96.69 139 TRP A C 1
ATOM 1044 O O . TRP A 1 139 ? 3.588 -10.073 -10.315 1.00 96.69 139 TRP A O 1
ATOM 1054 N N . ARG A 1 140 ? 1.707 -8.894 -10.519 1.00 95.06 140 ARG A N 1
ATOM 1055 C CA . ARG A 1 140 ? 1.605 -9.101 -11.987 1.00 95.06 140 ARG A CA 1
ATOM 1056 C C . ARG A 1 140 ? 2.100 -7.979 -12.849 1.00 95.06 140 ARG A C 1
ATOM 1058 O O . ARG A 1 140 ? 2.205 -8.160 -14.062 1.00 95.06 140 ARG A O 1
ATOM 1065 N N . HIS A 1 141 ? 2.303 -6.828 -12.248 1.00 97.50 141 HIS A N 1
ATOM 1066 C CA . HIS A 1 141 ? 2.699 -5.653 -12.972 1.00 97.50 141 HIS A CA 1
ATOM 1067 C C . HIS A 1 141 ? 4.187 -5.418 -12.749 1.00 97.50 141 HIS A C 1
ATOM 1069 O O . HIS A 1 141 ? 4.654 -5.413 -11.612 1.00 97.50 141 HIS A O 1
ATOM 1075 N N . PHE A 1 142 ? 4.919 -5.259 -13.841 1.00 98.00 142 PHE A N 1
ATOM 1076 C CA . PHE A 1 142 ? 6.321 -4.902 -13.848 1.00 98.00 142 PHE A CA 1
ATOM 1077 C C . PHE A 1 142 ? 6.507 -3.631 -14.661 1.00 98.00 142 PHE A C 1
ATOM 1079 O O . PHE A 1 142 ? 5.974 -3.512 -15.768 1.00 98.00 142 PHE A O 1
ATOM 1086 N N . HIS A 1 143 ? 7.298 -2.713 -14.123 1.00 97.06 143 HIS A N 1
ATOM 1087 C CA . HIS A 1 143 ? 7.667 -1.481 -14.798 1.00 97.06 143 HIS A CA 1
ATOM 1088 C C . HIS A 1 143 ? 9.185 -1.369 -14.897 1.00 97.06 143 HIS A C 1
ATOM 1090 O O . HIS A 1 143 ? 9.865 -1.235 -13.882 1.00 97.06 143 HIS A O 1
ATOM 1096 N N . SER A 1 144 ? 9.715 -1.406 -16.115 1.00 96.00 144 SER A N 1
ATOM 1097 C CA . SER A 1 144 ? 11.123 -1.164 -16.416 1.00 96.00 144 SER A CA 1
ATOM 1098 C C . SER A 1 144 ? 11.590 0.167 -15.841 1.00 96.00 144 SER A C 1
ATOM 1100 O O . SER A 1 144 ? 10.930 1.192 -16.028 1.00 96.00 144 SER A O 1
ATOM 1102 N N . TYR A 1 145 ? 12.747 0.150 -15.179 1.00 93.62 145 TYR A N 1
ATOM 1103 C CA . TYR A 1 145 ? 13.380 1.334 -14.601 1.00 93.62 145 TYR A CA 1
ATOM 1104 C C . TYR A 1 145 ? 13.732 2.379 -15.659 1.00 93.62 145 TYR A C 1
ATOM 1106 O O . TYR A 1 145 ? 13.557 3.574 -15.414 1.00 93.62 145 TYR A O 1
ATOM 1114 N N . ASP A 1 146 ? 14.197 1.924 -16.825 1.00 92.06 146 ASP A N 1
ATOM 1115 C CA . ASP A 1 146 ? 14.565 2.776 -17.947 1.00 92.06 146 ASP A CA 1
ATOM 1116 C C . ASP A 1 146 ? 13.808 2.386 -19.218 1.00 92.06 146 ASP A C 1
ATOM 1118 O O . ASP A 1 146 ? 13.849 1.238 -19.664 1.00 92.06 146 ASP A O 1
ATOM 1122 N N . ALA A 1 147 ? 13.114 3.361 -19.799 1.00 94.50 147 ALA A N 1
ATOM 1123 C CA . ALA A 1 147 ? 12.397 3.241 -21.057 1.00 94.50 147 ALA A CA 1
ATOM 1124 C C . ALA A 1 147 ? 12.270 4.623 -21.730 1.00 94.50 147 ALA A C 1
ATOM 1126 O O . ALA A 1 147 ? 12.392 5.658 -21.064 1.00 94.50 147 ALA A O 1
ATOM 1127 N N . PRO A 1 148 ? 12.001 4.685 -23.050 1.00 94.50 148 PRO A N 1
ATOM 1128 C CA . PRO A 1 148 ? 11.834 5.952 -23.770 1.00 94.50 148 PRO A CA 1
ATOM 1129 C C . PRO A 1 148 ? 10.680 6.839 -23.274 1.00 94.50 148 PRO A C 1
ATOM 1131 O O . PRO A 1 148 ? 10.679 8.035 -23.567 1.00 94.50 148 PRO A O 1
ATOM 1134 N N . GLY A 1 149 ? 9.717 6.256 -22.561 1.00 93.44 149 GLY A N 1
ATOM 1135 C CA . GLY A 1 149 ? 8.551 6.907 -21.977 1.00 93.44 149 GLY A CA 1
ATOM 1136 C C . GLY A 1 149 ? 7.842 5.956 -21.011 1.00 93.44 149 GLY A C 1
ATOM 1137 O O . GLY A 1 149 ? 8.137 4.761 -20.986 1.00 93.44 149 GLY A O 1
ATOM 1138 N N . TYR A 1 150 ? 6.928 6.495 -20.200 1.00 92.19 150 TYR A N 1
ATOM 1139 C CA . TYR A 1 150 ? 6.194 5.711 -19.201 1.00 92.19 150 TYR A CA 1
ATOM 1140 C C . TYR A 1 150 ? 5.416 4.525 -19.814 1.00 92.19 150 TYR A C 1
ATOM 1142 O O . TYR A 1 150 ? 5.603 3.404 -19.347 1.00 92.19 150 TYR A O 1
ATOM 1150 N N . PRO A 1 151 ? 4.621 4.688 -20.899 1.00 92.75 151 PRO A N 1
ATOM 1151 C CA . PRO A 1 151 ? 3.880 3.565 -21.485 1.00 92.75 151 PRO A CA 1
ATOM 1152 C C . PRO A 1 151 ? 4.781 2.431 -21.993 1.00 92.75 151 PRO A C 1
ATOM 1154 O O . PRO A 1 151 ? 4.401 1.261 -21.946 1.00 92.75 151 PRO A O 1
ATOM 1157 N N . GLU A 1 152 ? 5.974 2.767 -22.490 1.00 95.62 152 GLU A N 1
ATOM 1158 C CA . GLU A 1 152 ? 6.968 1.804 -22.963 1.00 95.62 152 GLU A CA 1
ATOM 1159 C C . GLU A 1 152 ? 7.671 1.050 -21.827 1.00 95.62 152 GLU A C 1
ATOM 1161 O O . GLU A 1 152 ? 8.329 0.045 -22.092 1.00 95.62 152 GLU A O 1
ATOM 1166 N N . GLY A 1 153 ? 7.536 1.506 -20.580 1.00 95.75 153 GLY A N 1
ATOM 1167 C CA . GLY A 1 153 ? 8.133 0.860 -19.419 1.00 95.75 153 GLY A CA 1
ATOM 1168 C C . GLY A 1 153 ? 7.380 -0.381 -18.936 1.00 95.75 153 GLY A C 1
ATOM 1169 O O . GLY A 1 153 ? 7.915 -1.136 -18.132 1.00 95.75 153 GLY A O 1
ATOM 1170 N N . HIS A 1 154 ? 6.165 -0.659 -19.410 1.00 96.38 154 HIS A N 1
ATOM 1171 C CA . HIS A 1 154 ? 5.420 -1.846 -18.984 1.00 96.38 154 HIS A CA 1
ATOM 1172 C C . HIS A 1 154 ? 6.052 -3.154 -19.499 1.00 96.38 154 HIS A C 1
ATOM 1174 O O . HIS A 1 154 ? 6.054 -3.437 -20.698 1.00 96.38 154 HIS A O 1
ATOM 1180 N N . GLY A 1 155 ? 6.522 -4.002 -18.579 1.00 96.31 155 GLY A N 1
ATOM 1181 C CA . GLY A 1 155 ? 7.227 -5.245 -18.899 1.00 96.31 155 GLY A CA 1
ATOM 1182 C C . GLY A 1 155 ? 8.678 -5.001 -19.314 1.00 96.31 155 GLY A C 1
ATOM 1183 O O . GLY A 1 155 ? 9.305 -4.074 -18.816 1.00 96.31 155 GLY A O 1
ATOM 1184 N N . GLY A 1 156 ? 9.223 -5.851 -20.186 1.00 94.62 156 GLY A N 1
ATOM 1185 C CA . GLY A 1 156 ? 10.604 -5.764 -20.665 1.00 94.62 156 GLY A CA 1
ATOM 1186 C C . GLY A 1 156 ? 11.058 -7.031 -21.394 1.00 94.62 156 GLY A C 1
ATOM 1187 O O . GLY A 1 156 ? 10.269 -7.943 -21.645 1.00 94.62 156 GLY A O 1
ATOM 1188 N N . GLU A 1 157 ? 12.344 -7.103 -21.716 1.00 94.19 157 GLU A N 1
ATOM 1189 C CA . GLU A 1 157 ? 12.999 -8.351 -22.121 1.00 94.19 157 GLU A CA 1
ATOM 1190 C C . GLU A 1 157 ? 13.402 -9.158 -20.867 1.00 94.19 157 GLU A C 1
ATOM 1192 O O . GLU A 1 157 ? 13.431 -8.610 -19.761 1.00 94.19 157 GLU A O 1
ATOM 1197 N N . PRO A 1 158 ? 13.713 -10.464 -20.985 1.00 93.75 158 PRO A N 1
ATOM 1198 C CA . PRO A 1 158 ? 14.219 -11.244 -19.859 1.00 93.75 158 PRO A CA 1
ATOM 1199 C C . PRO A 1 158 ? 15.401 -10.551 -19.169 1.00 93.75 158 PRO A C 1
ATOM 1201 O O . PRO A 1 158 ? 16.406 -10.230 -19.806 1.00 93.75 158 PRO A O 1
ATOM 1204 N N . GLY A 1 159 ? 15.272 -10.331 -17.861 1.00 92.81 159 GLY A N 1
ATOM 1205 C CA . GLY A 1 159 ? 16.313 -9.690 -17.060 1.00 92.81 159 GLY A CA 1
ATOM 1206 C C . GLY A 1 159 ? 16.326 -8.161 -17.120 1.00 92.81 159 GLY A C 1
ATOM 1207 O O . GLY A 1 159 ? 17.230 -7.563 -16.541 1.00 92.81 159 GLY A O 1
ATOM 1208 N N . THR A 1 160 ? 15.355 -7.521 -17.786 1.00 94.44 160 THR A N 1
ATOM 1209 C CA . THR A 1 160 ? 15.212 -6.060 -17.754 1.00 94.44 160 THR A CA 1
ATOM 1210 C C . THR A 1 160 ? 15.013 -5.570 -16.324 1.00 94.44 160 THR A C 1
ATOM 1212 O O . THR A 1 160 ? 14.191 -6.098 -15.585 1.00 94.44 160 THR A O 1
ATOM 1215 N N . GLU A 1 161 ? 15.771 -4.550 -15.956 1.00 94.56 161 GLU A N 1
ATOM 1216 C CA . GLU A 1 161 ? 15.790 -3.904 -14.648 1.00 94.56 161 GLU A CA 1
ATOM 1217 C C . GLU A 1 161 ? 14.534 -3.057 -14.414 1.00 94.56 161 GLU A C 1
ATOM 1219 O O . GLU A 1 161 ? 14.090 -2.342 -15.314 1.00 94.56 161 GLU A O 1
ATOM 1224 N N . GLY A 1 162 ? 13.948 -3.122 -13.218 1.00 95.19 162 GLY A N 1
ATOM 1225 C CA . GLY A 1 162 ? 12.713 -2.401 -12.917 1.00 95.19 162 GLY A CA 1
ATOM 1226 C C . GLY A 1 162 ? 11.979 -2.893 -11.676 1.00 95.19 162 GLY A C 1
ATOM 1227 O O . GLY A 1 162 ? 12.528 -3.538 -10.792 1.00 95.19 162 GLY A O 1
ATOM 1228 N N . TYR A 1 163 ? 10.702 -2.570 -11.580 1.00 96.25 163 TYR A N 1
ATOM 1229 C CA . TYR A 1 163 ? 9.941 -2.733 -10.353 1.00 96.25 163 TYR A CA 1
ATOM 1230 C C . TYR A 1 163 ? 8.796 -3.704 -10.542 1.00 96.25 163 TYR A C 1
ATOM 1232 O O . TYR A 1 163 ? 7.943 -3.492 -11.400 1.00 96.25 163 TYR A O 1
ATOM 1240 N N . TRP A 1 164 ? 8.738 -4.725 -9.693 1.00 97.94 164 TRP A N 1
ATOM 1241 C CA . TRP A 1 164 ? 7.511 -5.479 -9.471 1.00 97.94 164 TRP A CA 1
ATOM 1242 C C . TRP A 1 164 ? 6.575 -4.633 -8.618 1.00 97.94 164 TRP A C 1
ATOM 1244 O O . TRP A 1 164 ? 7.014 -4.089 -7.607 1.00 97.94 164 TRP A O 1
ATOM 1254 N N . LEU A 1 165 ? 5.312 -4.509 -9.024 1.00 97.94 165 LEU A N 1
ATOM 1255 C CA . LEU A 1 165 ? 4.336 -3.615 -8.407 1.00 97.94 165 LEU A CA 1
ATOM 1256 C C . LEU A 1 165 ? 3.107 -4.394 -7.920 1.00 97.94 165 LEU A C 1
ATOM 1258 O O . LEU A 1 165 ? 2.438 -5.080 -8.698 1.00 97.94 165 LEU A O 1
ATOM 1262 N N . LEU A 1 166 ? 2.791 -4.232 -6.638 1.00 97.94 166 LEU A N 1
ATOM 1263 C CA . LEU A 1 166 ? 1.541 -4.642 -6.007 1.00 97.94 166 LEU A CA 1
ATOM 1264 C C . LEU A 1 166 ? 0.601 -3.436 -5.955 1.00 97.94 166 LEU A C 1
ATOM 1266 O O . LEU A 1 166 ? 0.976 -2.400 -5.413 1.00 97.94 166 LEU A O 1
ATOM 1270 N N . HIS A 1 167 ? -0.615 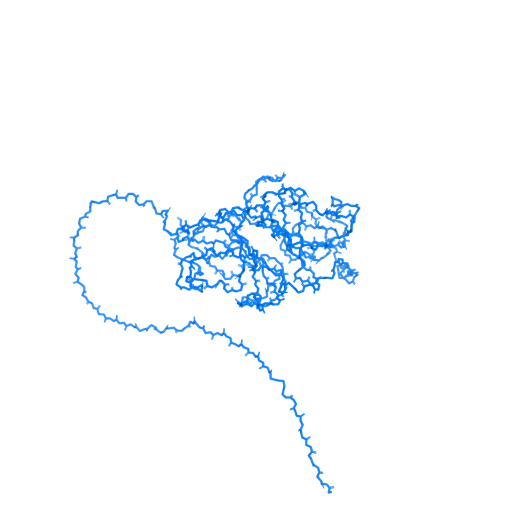-3.579 -6.484 1.00 97.94 167 HIS A N 1
ATOM 1271 C CA . HIS A 1 167 ? -1.649 -2.542 -6.445 1.00 97.94 167 HIS A CA 1
ATOM 1272 C C . HIS A 1 167 ? -2.774 -2.960 -5.504 1.00 97.94 167 HIS A C 1
ATOM 1274 O O . HIS A 1 167 ? -3.370 -4.024 -5.678 1.00 97.94 167 HIS A O 1
ATOM 1280 N N . ILE A 1 168 ? -3.079 -2.118 -4.521 1.00 98.00 168 ILE A N 1
ATOM 1281 C CA . ILE A 1 168 ? -4.121 -2.352 -3.521 1.00 98.00 168 ILE A CA 1
ATOM 1282 C C . ILE A 1 168 ? -5.151 -1.241 -3.665 1.00 98.00 168 ILE A C 1
ATOM 1284 O O . ILE A 1 168 ? -4.884 -0.093 -3.322 1.00 98.00 168 ILE A O 1
ATOM 1288 N N . ALA A 1 169 ? -6.315 -1.571 -4.211 1.00 97.88 169 ALA A N 1
ATOM 1289 C CA . ALA A 1 169 ? -7.414 -0.635 -4.352 1.00 97.88 169 ALA A CA 1
ATOM 1290 C C . ALA A 1 169 ? -7.974 -0.256 -2.976 1.00 97.88 169 ALA A C 1
ATOM 1292 O O . ALA A 1 169 ? -8.082 -1.103 -2.086 1.00 97.88 169 ALA A O 1
ATOM 1293 N N . VAL A 1 170 ? -8.356 1.010 -2.812 1.00 97.31 170 VAL A N 1
ATOM 1294 C CA . VAL A 1 170 ? -8.889 1.546 -1.542 1.00 97.31 170 VAL A CA 1
ATOM 1295 C C . VAL A 1 170 ? -10.350 1.989 -1.640 1.00 97.31 170 VAL A C 1
ATOM 1297 O O . VAL A 1 170 ? -10.958 2.385 -0.648 1.00 97.31 170 VAL A O 1
ATOM 1300 N N . ARG A 1 171 ? -10.942 1.918 -2.832 1.00 95.38 171 ARG A N 1
ATOM 1301 C CA . ARG A 1 171 ? -12.340 2.279 -3.087 1.00 95.38 171 ARG A CA 1
ATOM 1302 C C . ARG A 1 171 ? -12.881 1.521 -4.292 1.00 95.38 171 ARG A C 1
ATOM 1304 O O . ARG A 1 171 ? -12.106 0.959 -5.064 1.00 95.38 171 ARG A O 1
ATOM 1311 N N . ASP A 1 172 ? -14.194 1.580 -4.481 1.00 95.81 172 ASP A N 1
ATOM 1312 C CA . ASP A 1 172 ? -14.830 1.110 -5.708 1.00 95.81 172 ASP A CA 1
ATOM 1313 C C . ASP A 1 172 ? -14.679 2.121 -6.855 1.00 95.81 172 ASP A C 1
ATOM 1315 O O . ASP A 1 172 ? -14.835 3.335 -6.664 1.00 95.81 172 ASP A O 1
ATOM 1319 N N . PHE A 1 173 ? -14.379 1.629 -8.059 1.00 96.62 173 PHE A N 1
ATOM 1320 C CA . PHE A 1 173 ? -14.361 2.407 -9.306 1.00 96.62 173 PHE A CA 1
ATOM 1321 C C . PHE A 1 173 ? -14.325 1.497 -10.542 1.00 96.62 173 PHE A C 1
ATOM 1323 O O . PHE A 1 173 ? -14.137 0.287 -10.449 1.00 96.62 173 PHE A O 1
ATOM 1330 N N . GLU A 1 174 ? -14.493 2.096 -11.721 1.00 96.94 174 GLU A N 1
ATOM 1331 C CA . GLU A 1 174 ? -14.351 1.413 -13.008 1.00 96.94 174 GLU A CA 1
ATOM 1332 C C . GLU A 1 174 ? -12.961 1.675 -13.597 1.00 96.94 174 GLU A C 1
ATOM 1334 O O . GLU A 1 174 ? -12.576 2.830 -13.791 1.00 96.94 174 GLU A O 1
ATOM 1339 N N . ALA A 1 175 ? -12.231 0.604 -13.905 1.00 95.19 175 ALA A N 1
ATOM 1340 C CA . ALA A 1 175 ? -10.984 0.634 -14.663 1.00 95.19 175 ALA A CA 1
ATOM 1341 C C . ALA A 1 175 ? -11.198 0.079 -16.082 1.00 95.19 175 ALA A C 1
ATOM 1343 O O . ALA A 1 175 ? -12.251 -0.474 -16.406 1.00 95.19 175 ALA A O 1
ATOM 1344 N N . GLU A 1 176 ? -10.176 0.144 -16.937 1.00 92.88 176 GLU A N 1
ATOM 1345 C CA . GLU A 1 176 ? -10.240 -0.435 -18.290 1.00 92.88 176 GLU A CA 1
ATOM 1346 C C . GLU A 1 176 ? -10.505 -1.955 -18.286 1.00 92.88 176 GLU A C 1
ATOM 1348 O O . GLU A 1 176 ? -11.052 -2.505 -19.243 1.00 92.88 176 GLU A O 1
ATOM 1353 N N . TRP A 1 177 ? -10.160 -2.637 -17.190 1.00 94.00 177 TRP A N 1
ATOM 1354 C CA . TRP A 1 177 ? -10.408 -4.065 -16.959 1.00 94.00 177 TRP A CA 1
ATOM 1355 C C . TRP A 1 177 ? -11.693 -4.361 -16.160 1.00 94.00 177 TRP A C 1
ATOM 1357 O O . TRP A 1 177 ? -11.925 -5.512 -15.762 1.00 94.00 177 TRP A O 1
ATOM 1367 N N . GLY A 1 178 ? -12.544 -3.349 -15.968 1.00 95.50 178 GLY A N 1
ATOM 1368 C CA . GLY A 1 178 ? -13.848 -3.423 -15.309 1.00 95.50 178 GLY A CA 1
ATOM 1369 C C . GLY A 1 178 ? -13.842 -2.924 -13.866 1.00 95.50 178 GLY A C 1
ATOM 1370 O O . GLY A 1 178 ? -12.897 -2.269 -13.427 1.00 95.50 178 GLY A O 1
ATOM 1371 N N . ALA A 1 179 ? -14.908 -3.263 -13.140 1.00 96.38 179 ALA A N 1
ATOM 1372 C CA . ALA A 1 179 ? -15.091 -2.878 -11.748 1.00 96.38 179 ALA A CA 1
ATOM 1373 C C . ALA A 1 179 ? -13.944 -3.378 -10.855 1.00 96.38 179 ALA A C 1
ATOM 1375 O O . ALA A 1 179 ? -13.565 -4.558 -10.895 1.00 96.38 179 ALA A O 1
ATOM 1376 N N . VAL A 1 180 ? -13.439 -2.462 -10.036 1.00 96.75 180 VAL A N 1
ATOM 1377 C CA . VAL A 1 180 ? -12.436 -2.681 -8.998 1.00 96.75 180 VAL A CA 1
ATOM 1378 C C . VAL A 1 180 ? -13.074 -2.343 -7.656 1.00 96.75 180 VAL A C 1
ATOM 1380 O O . VAL A 1 180 ? -13.796 -1.355 -7.559 1.00 96.75 180 VAL A O 1
ATOM 1383 N N . SER A 1 181 ? -12.790 -3.161 -6.645 1.00 95.75 181 SER A N 1
ATOM 1384 C CA . SER A 1 181 ? -13.233 -2.988 -5.258 1.00 95.75 181 SER A CA 1
ATOM 1385 C C . SER A 1 181 ? -12.028 -3.028 -4.317 1.00 95.75 181 SER A C 1
ATOM 1387 O O . SER A 1 181 ? -10.980 -3.539 -4.728 1.00 95.75 181 SER A O 1
ATOM 1389 N N . PRO A 1 182 ? -12.146 -2.531 -3.070 1.00 96.31 182 PRO A N 1
ATOM 1390 C CA . PRO A 1 182 ? -11.038 -2.517 -2.123 1.00 96.31 182 PRO A CA 1
ATOM 1391 C C . PRO A 1 182 ? -10.343 -3.877 -1.953 1.00 96.31 182 PRO A C 1
ATOM 1393 O O . PRO A 1 182 ? -10.995 -4.911 -1.791 1.00 96.31 182 PRO A O 1
ATOM 1396 N N . GLY A 1 183 ? -9.009 -3.865 -1.950 1.00 96.56 183 GLY A N 1
ATOM 1397 C CA . GLY A 1 183 ? -8.157 -5.054 -1.862 1.00 96.56 183 GLY A CA 1
ATOM 1398 C C . GLY A 1 183 ? -7.137 -5.128 -2.996 1.00 96.56 183 GLY A C 1
ATOM 1399 O O . GLY A 1 183 ? -7.006 -4.204 -3.795 1.00 96.56 183 GLY A O 1
ATOM 1400 N N . VAL A 1 184 ? -6.380 -6.224 -3.075 1.00 96.75 184 VAL A N 1
ATOM 1401 C CA . VAL A 1 184 ? -5.403 -6.411 -4.162 1.00 96.75 184 VAL A CA 1
ATOM 1402 C C . VAL A 1 184 ? -6.110 -6.405 -5.518 1.00 96.75 184 VAL A C 1
ATOM 1404 O O . VAL A 1 184 ? -6.970 -7.251 -5.782 1.00 96.75 184 VAL A O 1
ATOM 1407 N N . ASP A 1 185 ? -5.710 -5.490 -6.403 1.00 96.25 185 ASP A N 1
ATOM 1408 C CA . ASP A 1 185 ? -6.209 -5.433 -7.772 1.00 96.25 185 ASP A CA 1
ATOM 1409 C C . ASP A 1 185 ? -5.522 -6.507 -8.616 1.00 96.25 185 ASP A C 1
ATOM 1411 O O . ASP A 1 185 ? -4.530 -6.301 -9.319 1.00 96.25 185 ASP A O 1
ATOM 1415 N N . THR A 1 186 ? -6.114 -7.695 -8.572 1.00 94.25 186 THR A N 1
ATOM 1416 C CA . THR A 1 186 ? -5.677 -8.846 -9.351 1.00 94.25 186 THR A CA 1
ATOM 1417 C C . THR A 1 186 ? -6.031 -8.723 -10.835 1.00 94.25 186 THR A C 1
ATOM 1419 O O . THR A 1 186 ? -6.047 -9.733 -11.535 1.00 94.25 186 THR A O 1
ATOM 1422 N N . LYS A 1 187 ? -6.228 -7.530 -11.400 1.00 94.44 187 LYS A N 1
ATOM 1423 C CA . LYS A 1 187 ? -6.363 -7.313 -12.854 1.00 94.44 187 LYS A CA 1
ATOM 1424 C C . LYS A 1 187 ? -5.516 -6.158 -13.387 1.00 94.44 187 LYS A C 1
ATOM 1426 O O . LYS A 1 187 ? -5.324 -6.100 -14.600 1.00 94.44 187 LYS A O 1
ATOM 1431 N N . PHE A 1 188 ? -4.939 -5.348 -12.503 1.00 94.81 188 PHE A N 1
ATOM 1432 C CA . PHE A 1 188 ? -4.107 -4.204 -12.857 1.00 94.81 188 PHE A CA 1
ATOM 1433 C C . PHE A 1 188 ? -3.010 -4.563 -13.869 1.00 94.81 188 PHE A C 1
ATOM 1435 O O . PHE A 1 188 ? -2.166 -5.421 -13.595 1.00 94.81 188 PHE A O 1
ATOM 1442 N N . MET A 1 189 ? -3.070 -3.923 -15.045 1.00 93.81 189 MET A N 1
ATOM 1443 C CA . MET A 1 189 ? -2.042 -3.857 -16.101 1.00 93.81 189 MET A CA 1
ATOM 1444 C C . MET A 1 189 ? -1.091 -5.068 -16.163 1.00 93.81 189 MET A C 1
ATOM 1446 O O . MET A 1 189 ? 0.122 -4.937 -16.017 1.00 93.81 189 MET A O 1
ATOM 1450 N N . HIS A 1 190 ? -1.628 -6.277 -16.345 1.00 95.44 190 HIS A N 1
ATOM 1451 C CA . HIS A 1 190 ? -0.822 -7.500 -16.281 1.00 95.44 190 HIS A CA 1
ATOM 1452 C C . HIS A 1 190 ? 0.309 -7.504 -17.328 1.00 95.44 190 HIS A C 1
ATOM 1454 O O . HIS A 1 190 ? 0.049 -7.428 -18.528 1.00 95.44 190 HIS A O 1
ATOM 1460 N N . THR A 1 191 ? 1.550 -7.688 -16.870 1.00 97.25 191 THR A N 1
ATOM 1461 C CA . THR A 1 191 ? 2.753 -7.881 -17.692 1.00 97.25 191 THR A CA 1
ATOM 1462 C C . THR A 1 191 ? 3.316 -9.295 -17.472 1.00 97.25 191 THR A C 1
ATOM 1464 O O . THR A 1 191 ? 4.070 -9.511 -16.519 1.00 97.25 191 THR A O 1
ATOM 1467 N N . PRO A 1 192 ? 2.957 -10.288 -18.308 1.00 95.81 192 PRO A N 1
ATOM 1468 C CA . PRO A 1 192 ? 3.428 -11.662 -18.137 1.00 95.81 192 PRO A CA 1
ATOM 1469 C C . PRO A 1 192 ? 4.949 -11.754 -18.312 1.00 95.81 192 PRO A C 1
ATOM 1471 O O . PRO A 1 192 ? 5.457 -11.539 -19.413 1.00 95.81 192 PRO A O 1
ATOM 1474 N N . ALA A 1 193 ? 5.676 -12.084 -17.243 1.00 95.38 193 ALA A N 1
ATOM 1475 C CA . ALA A 1 193 ? 7.130 -12.198 -17.305 1.00 95.38 193 ALA A CA 1
ATOM 1476 C C . ALA A 1 193 ? 7.599 -13.555 -17.851 1.00 95.38 193 ALA A C 1
ATOM 1478 O O . ALA A 1 193 ? 7.000 -14.593 -17.545 1.00 95.38 193 ALA A O 1
ATOM 1479 N N . PRO A 1 194 ? 8.695 -13.575 -18.628 1.00 94.69 194 PRO A N 1
ATOM 1480 C CA . PRO A 1 194 ? 9.319 -14.806 -19.091 1.00 94.69 194 PRO A CA 1
ATOM 1481 C C . PRO A 1 194 ? 10.072 -15.519 -17.957 1.00 94.69 194 PRO A C 1
ATOM 1483 O O . PRO A 1 194 ? 10.409 -14.927 -16.933 1.00 94.69 194 PRO A O 1
ATOM 1486 N N . SER A 1 195 ? 10.384 -16.799 -18.169 1.00 93.94 195 SER A N 1
ATOM 1487 C CA . SER A 1 195 ? 11.401 -17.493 -17.372 1.00 93.94 195 SER A CA 1
ATOM 1488 C C . SER A 1 195 ? 12.787 -17.079 -17.857 1.00 93.94 195 SER A C 1
ATOM 1490 O O . SER A 1 195 ? 13.062 -17.143 -19.058 1.00 93.94 195 SER A O 1
ATOM 1492 N N . CYS A 1 196 ? 13.654 -16.676 -16.932 1.00 91.94 196 CYS A N 1
ATOM 1493 C CA . CYS A 1 196 ? 15.032 -16.277 -17.244 1.00 91.94 196 CYS A CA 1
ATOM 1494 C C . CYS A 1 196 ? 16.045 -17.416 -17.051 1.00 91.94 196 CYS A C 1
ATOM 1496 O O . CYS A 1 196 ? 17.192 -17.320 -17.486 1.00 91.94 196 CYS A O 1
ATOM 1498 N N . GLY A 1 197 ? 15.638 -18.524 -16.425 1.00 86.50 197 GLY A N 1
ATOM 1499 C CA . GLY A 1 197 ? 16.502 -19.684 -16.230 1.00 86.50 197 GLY A CA 1
ATOM 1500 C C . GLY A 1 197 ? 17.735 -19.383 -15.366 1.00 86.50 197 GLY A C 1
ATOM 1501 O O . GLY A 1 197 ? 17.661 -18.667 -14.371 1.00 86.50 197 GLY A O 1
ATOM 1502 N N . GLY A 1 198 ? 18.880 -19.976 -15.722 1.00 76.50 198 GLY A N 1
ATOM 1503 C CA . GLY A 1 198 ? 20.110 -19.922 -14.918 1.00 76.50 198 GLY A CA 1
ATOM 1504 C C . GLY A 1 198 ? 20.791 -18.552 -14.836 1.00 76.50 198 GLY A C 1
ATOM 1505 O O . GLY A 1 198 ? 21.712 -18.398 -14.035 1.00 76.50 198 GLY A O 1
ATOM 1506 N N . ASP A 1 199 ? 20.343 -17.572 -15.621 1.00 75.81 199 ASP A N 1
ATOM 1507 C CA . ASP A 1 199 ? 20.988 -16.262 -15.737 1.00 75.81 199 ASP A CA 1
ATOM 1508 C C . ASP A 1 199 ? 20.446 -15.231 -14.727 1.00 75.81 199 ASP A C 1
ATOM 1510 O O . ASP A 1 199 ? 20.997 -14.137 -14.610 1.00 75.81 199 ASP A O 1
ATOM 1514 N N . LEU A 1 200 ? 19.428 -15.582 -13.925 1.00 81.06 200 LEU A N 1
ATOM 1515 C CA . LEU A 1 200 ? 18.767 -14.668 -12.981 1.00 81.06 200 LEU A CA 1
ATOM 1516 C C . LEU A 1 200 ? 19.744 -13.909 -12.068 1.00 81.06 200 LEU A C 1
ATOM 1518 O O . LEU A 1 200 ? 19.683 -12.686 -11.983 1.00 81.06 200 LEU A O 1
ATOM 1522 N N . GLN A 1 201 ? 20.668 -14.613 -11.405 1.00 77.31 201 GLN A N 1
ATOM 1523 C CA . GLN A 1 201 ? 21.609 -13.969 -10.480 1.00 77.31 201 GLN A CA 1
ATOM 1524 C C . GLN A 1 201 ? 22.521 -12.970 -11.201 1.00 77.31 201 GLN A C 1
ATOM 1526 O O . GLN A 1 201 ? 22.833 -11.920 -10.653 1.00 77.31 201 GLN A O 1
ATOM 1531 N N . SER A 1 202 ? 22.903 -13.259 -12.448 1.00 68.25 202 SER A N 1
ATOM 1532 C CA . SER A 1 202 ? 23.742 -12.350 -13.230 1.00 68.25 202 SER A CA 1
ATOM 1533 C C . SER A 1 202 ? 23.026 -11.041 -13.572 1.00 68.25 202 SER A C 1
ATOM 1535 O O . SER A 1 202 ? 23.667 -9.995 -13.593 1.00 68.25 202 SER A O 1
ATOM 1537 N N . HIS A 1 203 ? 21.702 -11.083 -13.759 1.00 73.62 203 HIS A N 1
ATOM 1538 C CA . HIS A 1 203 ? 20.886 -9.883 -13.935 1.00 73.62 203 HIS A CA 1
ATOM 1539 C C . HIS A 1 203 ? 20.793 -9.062 -12.641 1.00 73.62 203 HIS A C 1
ATOM 1541 O O . HIS A 1 203 ? 20.860 -7.840 -12.691 1.00 73.62 203 HIS A O 1
ATOM 1547 N N . LYS A 1 204 ? 20.712 -9.720 -11.476 1.00 74.44 204 LYS A N 1
ATOM 1548 C CA . LYS A 1 204 ? 20.657 -9.042 -10.167 1.00 74.44 204 LYS A CA 1
ATOM 1549 C C . LYS A 1 204 ? 21.998 -8.451 -9.735 1.00 74.44 204 LYS A C 1
ATOM 1551 O O . LYS A 1 204 ? 22.023 -7.387 -9.141 1.00 74.44 204 LYS A O 1
ATOM 1556 N N . ASP A 1 205 ? 23.115 -9.110 -10.024 1.00 68.06 205 ASP A N 1
ATOM 1557 C CA . ASP A 1 205 ? 24.443 -8.613 -9.630 1.00 68.06 205 ASP A CA 1
ATOM 1558 C C . ASP A 1 205 ? 24.899 -7.410 -10.476 1.00 68.06 205 ASP A C 1
ATOM 1560 O O . ASP A 1 205 ? 25.767 -6.647 -10.056 1.00 68.06 205 ASP A O 1
ATOM 1564 N N . ALA A 1 206 ? 24.332 -7.246 -11.675 1.00 60.38 206 ALA A N 1
ATOM 1565 C CA . ALA A 1 206 ? 24.557 -6.081 -12.527 1.00 60.38 206 ALA A CA 1
ATOM 1566 C C . ALA A 1 206 ? 23.746 -4.845 -12.085 1.00 60.38 206 ALA A C 1
ATOM 1568 O O . ALA A 1 206 ? 24.035 -3.741 -12.548 1.00 60.38 206 ALA A O 1
ATOM 1569 N N . ALA A 1 207 ? 22.771 -5.035 -11.189 1.00 59.69 207 ALA A N 1
ATOM 1570 C CA . ALA A 1 207 ? 21.754 -4.058 -10.844 1.00 59.69 207 ALA A CA 1
ATOM 1571 C C . ALA A 1 207 ? 22.251 -2.986 -9.855 1.00 59.69 207 ALA A C 1
ATOM 1573 O O . ALA A 1 207 ? 22.041 -3.100 -8.649 1.00 59.69 207 ALA A O 1
ATOM 1574 N N . ASP A 1 208 ? 22.870 -1.921 -10.365 1.00 70.25 208 ASP A N 1
ATOM 1575 C CA . ASP A 1 208 ? 23.078 -0.658 -9.634 1.00 70.25 208 ASP A CA 1
ATOM 1576 C C . ASP A 1 208 ? 22.234 0.452 -10.283 1.00 70.25 208 ASP A C 1
ATOM 1578 O O . ASP A 1 208 ? 22.742 1.337 -10.974 1.00 70.25 208 ASP A O 1
ATOM 1582 N N . TRP A 1 209 ? 20.909 0.331 -10.155 1.00 77.81 209 TRP A N 1
ATOM 1583 C CA . TRP A 1 209 ? 19.928 1.232 -10.768 1.00 77.81 209 TRP A CA 1
ATOM 1584 C C . TRP A 1 209 ? 18.809 1.627 -9.799 1.00 77.81 209 TRP A C 1
ATOM 1586 O O . TRP A 1 209 ? 18.566 1.011 -8.751 1.00 77.81 209 TRP A O 1
ATOM 1596 N N . GLY A 1 210 ? 18.111 2.699 -10.174 1.00 68.06 210 GLY A N 1
ATOM 1597 C CA . GLY A 1 210 ? 17.141 3.374 -9.319 1.00 68.06 210 GLY A CA 1
ATOM 1598 C C . GLY A 1 210 ? 17.783 4.375 -8.359 1.00 68.06 210 GLY A C 1
ATOM 1599 O O . GLY A 1 210 ? 18.998 4.556 -8.321 1.00 68.06 210 GLY A O 1
ATOM 1600 N N . GLY A 1 211 ? 16.943 5.052 -7.576 1.00 62.97 211 GLY A N 1
ATOM 1601 C CA . GLY A 1 211 ? 17.402 5.942 -6.509 1.00 62.97 211 GLY A CA 1
ATOM 1602 C C . GLY A 1 211 ? 18.078 5.195 -5.350 1.00 62.97 211 GLY A C 1
ATOM 1603 O O . GLY A 1 211 ? 17.839 3.998 -5.133 1.00 62.97 211 GLY A O 1
ATOM 1604 N N . GLU A 1 212 ? 18.897 5.924 -4.585 1.00 59.69 212 GLU A N 1
ATOM 1605 C CA . GLU A 1 212 ? 19.381 5.494 -3.271 1.00 59.69 212 GLU A CA 1
ATOM 1606 C C . GLU A 1 212 ? 18.174 5.456 -2.320 1.00 59.69 212 GLU A C 1
ATOM 1608 O O . GLU A 1 212 ? 17.738 6.498 -1.833 1.00 59.69 212 GLU A O 1
ATOM 1613 N N . GLY A 1 213 ? 17.613 4.275 -2.042 1.00 57.56 213 GLY A N 1
ATOM 1614 C CA . GLY A 1 213 ? 16.530 4.097 -1.059 1.00 57.56 213 GLY A CA 1
ATOM 1615 C C . GLY A 1 213 ? 16.990 4.285 0.399 1.00 57.56 213 GLY A C 1
ATOM 1616 O O . GLY A 1 213 ? 16.576 3.566 1.301 1.00 57.56 213 GLY A O 1
ATOM 1617 N N . GLY A 1 214 ? 17.904 5.230 0.630 1.00 50.97 214 GLY A N 1
ATOM 1618 C CA . GLY A 1 214 ? 18.548 5.514 1.910 1.00 50.97 214 GLY A CA 1
ATOM 1619 C C . GLY A 1 214 ? 17.774 6.477 2.812 1.00 50.97 214 GLY A C 1
ATOM 1620 O O . GLY A 1 214 ? 18.269 6.855 3.876 1.00 50.97 214 GLY A O 1
ATOM 1621 N N . SER A 1 215 ? 16.573 6.904 2.430 1.00 53.69 215 SER A N 1
ATOM 1622 C CA . SER A 1 215 ? 15.717 7.720 3.285 1.00 53.69 215 SER A CA 1
ATOM 1623 C C . SER A 1 215 ? 15.031 6.825 4.310 1.00 53.69 215 SER A C 1
ATOM 1625 O O . SER A 1 215 ? 13.956 6.280 4.088 1.00 53.69 215 SER A O 1
ATOM 1627 N N . SER A 1 216 ? 15.641 6.726 5.491 1.00 57.22 216 SER A N 1
ATOM 1628 C CA . SER A 1 216 ? 14.894 6.433 6.712 1.00 57.22 216 SER A CA 1
ATOM 1629 C C . SER A 1 216 ? 13.632 7.303 6.712 1.00 57.22 216 SER A C 1
ATOM 1631 O O . SER A 1 216 ? 13.719 8.521 6.869 1.00 57.22 216 SER A O 1
ATOM 1633 N N . VAL A 1 217 ? 12.462 6.682 6.559 1.00 70.00 217 VAL A N 1
ATOM 1634 C CA . VAL A 1 217 ? 11.158 7.350 6.692 1.00 70.00 217 VAL A CA 1
ATOM 1635 C C . VAL A 1 217 ? 10.903 7.860 8.118 1.00 70.00 217 VAL A C 1
ATOM 1637 O O . VAL A 1 217 ? 9.946 8.599 8.349 1.00 70.00 217 VAL A O 1
ATOM 1640 N N . ALA A 1 218 ? 11.789 7.551 9.070 1.00 63.59 218 ALA A N 1
ATOM 1641 C CA . ALA A 1 218 ? 11.758 8.088 10.424 1.00 63.59 218 ALA A CA 1
ATOM 1642 C C . ALA A 1 218 ? 11.706 9.625 10.441 1.00 63.59 218 ALA A C 1
ATOM 1644 O O . ALA A 1 218 ? 12.529 10.306 9.825 1.00 63.59 218 ALA A O 1
ATOM 1645 N N . GLY A 1 219 ? 10.753 10.180 11.192 1.00 61.91 219 GLY A N 1
ATOM 1646 C CA . GLY A 1 219 ? 10.655 11.622 11.433 1.00 61.91 219 GLY A CA 1
ATOM 1647 C C . GLY A 1 219 ? 10.176 12.466 10.243 1.00 61.91 219 GLY A C 1
ATOM 1648 O O . GLY A 1 219 ? 10.301 13.687 10.293 1.00 61.91 219 GLY A O 1
ATOM 1649 N N . THR A 1 220 ? 9.615 11.858 9.192 1.00 64.56 220 THR A N 1
ATOM 1650 C CA . THR A 1 220 ? 9.202 12.560 7.954 1.00 64.56 220 THR A CA 1
ATOM 1651 C C . THR A 1 220 ? 7.781 13.150 7.985 1.00 64.56 220 THR A C 1
ATOM 1653 O O . THR A 1 220 ? 7.250 13.545 6.955 1.00 64.56 220 THR A O 1
ATOM 1656 N N . GLY A 1 221 ? 7.174 13.297 9.169 1.00 79.25 221 GLY A N 1
ATOM 1657 C CA . GLY A 1 221 ? 5.903 14.018 9.326 1.00 79.25 221 GLY A CA 1
ATOM 1658 C C . GLY A 1 221 ? 4.641 13.215 8.993 1.00 79.25 221 GLY A C 1
ATOM 1659 O O . GLY A 1 221 ? 3.577 13.818 8.881 1.00 79.25 221 GLY A O 1
ATOM 1660 N N . TRP A 1 222 ? 4.739 11.885 8.881 1.00 90.44 222 TRP A N 1
ATOM 1661 C CA . TRP A 1 222 ? 3.606 10.985 8.624 1.00 90.44 222 TRP A CA 1
ATOM 1662 C C . TRP A 1 222 ? 2.432 11.216 9.577 1.00 90.44 222 TRP A C 1
ATOM 1664 O O . TRP A 1 222 ? 1.347 11.530 9.102 1.00 90.44 222 TRP A O 1
ATOM 1674 N N . GLY A 1 223 ? 2.647 11.201 10.896 1.00 89.94 223 GLY A N 1
ATOM 1675 C CA . GLY A 1 223 ? 1.584 11.431 11.883 1.00 89.94 223 GLY A CA 1
ATOM 1676 C C . GLY A 1 223 ? 0.925 12.816 11.874 1.00 89.94 223 GLY A C 1
ATOM 1677 O O . GLY A 1 223 ? -0.025 13.027 12.614 1.00 89.94 223 GLY A O 1
ATOM 1678 N N . ALA A 1 224 ? 1.398 13.777 11.068 1.00 92.06 224 ALA A N 1
ATOM 1679 C CA . ALA A 1 224 ? 0.684 15.041 10.836 1.00 92.06 224 ALA A CA 1
ATOM 1680 C C . ALA A 1 224 ? -0.322 14.963 9.670 1.00 92.06 224 ALA A C 1
ATOM 1682 O O . ALA A 1 224 ? -1.084 15.901 9.450 1.00 92.06 224 ALA A O 1
ATOM 1683 N N . VAL A 1 225 ? -0.268 13.885 8.888 1.00 94.50 225 VAL A N 1
ATOM 1684 C CA . VAL A 1 225 ? -1.139 13.613 7.736 1.00 94.50 225 VAL A CA 1
ATOM 1685 C C . VAL A 1 225 ? -2.001 12.376 7.984 1.00 94.50 225 VAL A C 1
ATOM 1687 O O . VAL A 1 225 ? -3.150 12.333 7.556 1.00 94.50 225 VAL A O 1
ATOM 1690 N N . TYR A 1 226 ? -1.423 11.378 8.650 1.00 94.44 226 TYR A N 1
ATOM 1691 C CA . TYR A 1 226 ? -2.050 10.140 9.087 1.00 94.44 226 TYR A CA 1
ATOM 1692 C C . TYR A 1 226 ? -2.459 10.264 10.561 1.00 94.44 226 TYR A C 1
ATOM 1694 O O . TYR A 1 226 ? -1.902 9.611 11.443 1.00 94.44 226 TYR A O 1
ATOM 1702 N N . ASP A 1 227 ? -3.391 11.174 10.824 1.00 93.38 227 ASP A N 1
ATOM 1703 C CA . ASP A 1 227 ? -3.808 11.602 12.158 1.00 93.38 227 ASP A CA 1
ATOM 1704 C C . ASP A 1 227 ? -5.231 11.165 12.548 1.00 93.38 227 ASP A C 1
ATOM 1706 O O . ASP A 1 227 ? -5.734 11.568 13.600 1.00 93.38 227 ASP A O 1
ATOM 1710 N N . ASP A 1 228 ? -5.874 10.325 11.736 1.00 93.56 228 ASP A N 1
ATOM 1711 C CA . ASP A 1 228 ? -7.233 9.861 11.997 1.00 93.56 228 ASP A CA 1
ATOM 1712 C C . ASP A 1 228 ? -7.270 8.710 13.012 1.00 93.56 228 ASP A C 1
ATOM 1714 O O . ASP A 1 228 ? -6.374 7.866 13.086 1.00 93.56 228 ASP A O 1
ATOM 1718 N N . VAL A 1 229 ? -8.358 8.650 13.786 1.00 90.19 229 VAL A N 1
ATOM 1719 C CA . VAL A 1 229 ? -8.571 7.653 14.844 1.00 90.19 229 VAL A CA 1
ATOM 1720 C C . VAL A 1 229 ? -9.890 6.916 14.581 1.00 90.19 229 VAL A C 1
ATOM 1722 O O . VAL A 1 229 ? -10.951 7.428 14.927 1.00 90.19 229 VAL A O 1
ATOM 1725 N N . PRO A 1 230 ? -9.861 5.729 13.946 1.00 88.75 230 PRO A N 1
ATOM 1726 C CA . PRO A 1 230 ? -11.077 5.002 13.580 1.00 88.75 230 PRO A CA 1
ATOM 1727 C C . PRO A 1 230 ? -11.673 4.122 14.698 1.00 88.75 230 PRO A C 1
ATOM 1729 O O . PRO A 1 230 ? -12.776 3.606 14.513 1.00 88.75 230 PRO A O 1
ATOM 1732 N N . LEU A 1 231 ? -10.983 3.922 15.832 1.00 88.19 231 LEU A N 1
ATOM 1733 C CA . LEU A 1 231 ? -11.500 3.160 16.992 1.00 88.19 231 LEU A CA 1
ATOM 1734 C C . LEU A 1 231 ? -11.955 4.079 18.119 1.00 88.19 231 LEU A C 1
ATOM 1736 O O . LEU A 1 231 ? -11.624 5.262 18.146 1.00 88.19 231 LEU A O 1
ATOM 1740 N N . SER A 1 232 ? -12.634 3.484 19.098 1.00 86.88 232 SER A N 1
ATOM 1741 C CA . SER A 1 232 ? -12.943 4.122 20.371 1.00 86.88 232 SER A CA 1
ATOM 1742 C C . SER A 1 232 ? -11.694 4.576 21.147 1.00 86.88 232 SER A C 1
ATOM 1744 O O . SER A 1 232 ? -10.599 4.018 21.030 1.00 86.88 232 SER A O 1
ATOM 1746 N N . ASP A 1 233 ? -11.882 5.590 21.998 1.00 86.88 233 ASP A N 1
ATOM 1747 C CA . ASP A 1 233 ? -10.821 6.210 22.805 1.00 86.88 233 ASP A CA 1
ATOM 1748 C C . ASP A 1 233 ? -10.056 5.212 23.694 1.00 86.88 233 ASP A C 1
ATOM 1750 O O . ASP A 1 233 ? -8.871 5.408 23.962 1.00 86.88 233 ASP A O 1
ATOM 1754 N N . SER A 1 234 ? -10.703 4.130 24.148 1.00 87.50 234 SER A N 1
ATOM 1755 C CA . SER A 1 234 ? -10.084 3.075 24.972 1.00 87.50 234 SER A CA 1
ATOM 1756 C C . SER A 1 234 ? -8.998 2.289 24.236 1.00 87.50 234 SER A C 1
ATOM 1758 O O . SER A 1 234 ? -8.157 1.648 24.868 1.00 87.50 234 SER A O 1
ATOM 1760 N N . GLN A 1 235 ? -8.994 2.356 22.907 1.00 89.50 235 GLN A N 1
ATOM 1761 C CA . GLN A 1 235 ? -8.028 1.688 22.042 1.00 89.50 235 GLN A CA 1
ATOM 1762 C C . GLN A 1 235 ? -6.963 2.651 21.492 1.00 89.50 235 GLN A C 1
ATOM 1764 O O . GLN A 1 235 ? -6.128 2.243 20.687 1.00 89.50 235 GLN A O 1
ATOM 1769 N N . SER A 1 236 ? -6.980 3.922 21.915 1.00 82.31 236 SER A N 1
ATOM 1770 C CA . SER A 1 236 ? -6.066 4.966 21.446 1.00 82.31 236 SER A CA 1
ATOM 1771 C C . SER A 1 236 ? -4.884 5.202 22.409 1.00 82.31 236 SER A C 1
ATOM 1773 O O . SER A 1 236 ? -5.071 5.189 23.631 1.00 82.31 236 SER A O 1
ATOM 1775 N N . PRO A 1 237 ? -3.665 5.481 21.897 1.00 77.94 237 PRO A N 1
ATOM 1776 C CA . PRO A 1 237 ? -3.279 5.426 20.482 1.00 77.94 237 PRO A CA 1
ATOM 1777 C C . PRO A 1 237 ? -3.198 3.980 19.976 1.00 77.94 237 PRO A C 1
ATOM 1779 O O . PRO A 1 237 ? -2.890 3.078 20.754 1.00 77.94 237 PRO A O 1
ATOM 1782 N N . TRP A 1 238 ? -3.409 3.771 18.671 1.00 81.44 238 TRP A N 1
ATOM 1783 C CA . TRP A 1 238 ? -3.114 2.481 18.043 1.00 81.44 238 TRP A CA 1
ATOM 1784 C C . TRP A 1 238 ? -1.602 2.252 18.086 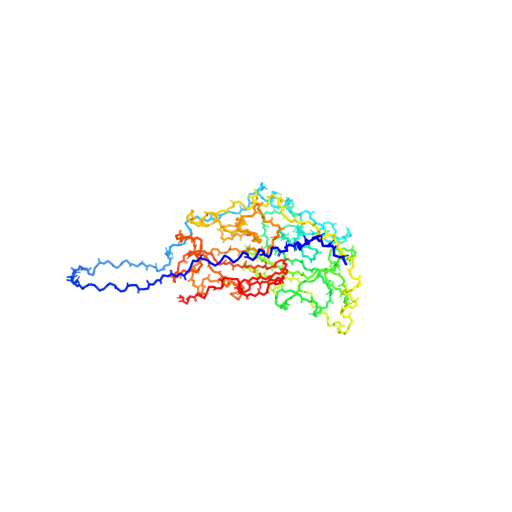1.00 81.44 238 TRP A C 1
ATOM 1786 O O . TRP A 1 238 ? -0.864 3.007 17.441 1.00 81.44 238 TRP A O 1
ATOM 1796 N N . PRO A 1 239 ? -1.112 1.238 18.816 1.00 84.12 239 PRO A N 1
ATOM 1797 C CA . PRO A 1 239 ? 0.316 0.986 18.905 1.00 84.12 239 PRO A CA 1
ATOM 1798 C C . PRO A 1 239 ? 0.898 0.806 17.508 1.00 84.12 239 PRO A C 1
ATOM 1800 O O . PRO A 1 239 ? 0.391 0.007 16.727 1.00 84.12 239 PRO A O 1
ATOM 1803 N N . ALA A 1 240 ? 1.947 1.562 17.203 1.00 90.12 240 ALA A N 1
ATOM 1804 C CA . ALA A 1 240 ? 2.692 1.512 15.951 1.00 90.12 240 ALA A CA 1
ATOM 1805 C C . ALA A 1 240 ? 1.935 1.912 14.672 1.00 90.12 240 ALA A C 1
ATOM 1807 O O . ALA A 1 240 ? 2.533 1.788 13.604 1.00 90.12 240 ALA A O 1
ATOM 1808 N N . HIS A 1 241 ? 0.692 2.408 14.735 1.00 93.25 241 HIS A N 1
ATOM 1809 C CA . HIS A 1 241 ? -0.071 2.801 13.542 1.00 93.25 241 HIS A CA 1
ATOM 1810 C C . HIS A 1 241 ? -0.260 4.315 13.432 1.00 93.25 241 HIS A C 1
ATOM 1812 O O . HIS A 1 241 ? -0.448 5.009 14.430 1.00 93.25 241 HIS A O 1
ATOM 1818 N N . GLU A 1 242 ? -0.287 4.805 12.196 1.00 93.81 242 GLU A N 1
ATOM 1819 C CA . GLU A 1 242 ? -0.767 6.141 11.834 1.00 93.81 242 GLU A CA 1
ATOM 1820 C C . GLU A 1 242 ? -1.746 5.971 10.661 1.00 93.81 242 GLU A C 1
ATOM 1822 O O . GLU A 1 242 ? -1.419 5.294 9.682 1.00 93.81 242 GLU A O 1
ATOM 1827 N N . LEU A 1 243 ? -2.957 6.536 10.750 1.00 94.69 243 LEU A N 1
ATOM 1828 C CA . LEU A 1 243 ? -4.075 6.212 9.851 1.00 94.69 243 LEU A CA 1
ATOM 1829 C C . LEU A 1 243 ? -4.679 7.458 9.189 1.00 94.69 243 LEU A C 1
ATOM 1831 O O . LEU A 1 243 ? -4.651 8.549 9.748 1.00 94.69 243 LEU A O 1
ATOM 1835 N N . LYS A 1 244 ? -5.250 7.292 7.994 1.00 96.06 244 LYS A N 1
ATOM 1836 C CA . LYS A 1 244 ? -5.917 8.354 7.235 1.00 96.06 244 LYS A CA 1
ATOM 1837 C C . LYS A 1 244 ? -7.159 7.827 6.528 1.00 96.06 244 LYS A C 1
ATOM 1839 O O . LYS A 1 244 ? -7.060 6.913 5.709 1.00 96.06 244 LYS A O 1
ATOM 1844 N N . TRP A 1 245 ? -8.319 8.413 6.797 1.00 96.81 245 TRP A N 1
ATOM 1845 C CA . TRP A 1 245 ? -9.530 8.181 6.021 1.00 96.81 245 TRP A CA 1
ATOM 1846 C C . TRP A 1 245 ? -9.339 8.660 4.585 1.00 96.81 245 TRP A C 1
ATOM 1848 O O . TRP A 1 245 ? -8.846 9.758 4.325 1.00 96.81 245 TRP A O 1
ATOM 1858 N N . VAL A 1 246 ? -9.738 7.814 3.640 1.00 96.31 246 VAL A N 1
ATOM 1859 C CA . VAL A 1 246 ? -9.729 8.134 2.204 1.00 96.31 246 VAL A CA 1
ATOM 1860 C C . VAL A 1 246 ? -11.121 8.041 1.589 1.00 96.31 246 VAL A C 1
ATOM 1862 O O . VAL A 1 246 ? -11.326 8.486 0.463 1.00 96.31 246 VAL A O 1
ATOM 1865 N N . SER A 1 247 ? -12.084 7.506 2.339 1.00 94.50 247 SER A N 1
ATOM 1866 C CA . SER A 1 247 ? -13.515 7.526 2.049 1.00 94.50 247 SER A CA 1
ATOM 1867 C C . SER A 1 247 ? -14.317 7.375 3.351 1.00 94.50 247 SER A C 1
ATOM 1869 O O . SER A 1 247 ? -13.742 7.312 4.437 1.00 94.50 247 SER A O 1
ATOM 1871 N N . GLU A 1 248 ? -15.647 7.291 3.253 1.00 92.69 248 GLU A N 1
ATOM 1872 C CA . GLU A 1 248 ? -16.518 6.991 4.402 1.00 92.69 248 GLU A CA 1
ATOM 1873 C C . GLU A 1 248 ? -16.263 5.609 5.027 1.00 92.69 248 GLU A C 1
ATOM 1875 O O . GLU A 1 248 ? -16.499 5.428 6.221 1.00 92.69 248 GLU A O 1
ATOM 1880 N N . GLU A 1 249 ? -15.799 4.645 4.226 1.00 94.19 249 GLU A N 1
ATOM 1881 C CA . GLU A 1 249 ? -15.717 3.229 4.610 1.00 94.19 249 GLU A CA 1
ATOM 1882 C C . GLU A 1 249 ? -14.279 2.697 4.642 1.00 94.19 249 GLU A C 1
ATOM 1884 O O . GLU A 1 249 ? -14.037 1.641 5.222 1.00 94.19 249 GLU A O 1
ATOM 1889 N N . THR A 1 250 ? -13.320 3.416 4.049 1.00 96.31 250 THR A N 1
ATOM 1890 C CA . THR A 1 250 ? -11.929 2.963 3.931 1.00 96.31 250 THR A CA 1
ATOM 1891 C C . THR A 1 250 ? -10.953 3.972 4.510 1.00 96.31 250 THR A C 1
ATOM 1893 O O . THR A 1 250 ? -10.961 5.148 4.128 1.00 96.31 250 THR A O 1
ATOM 1896 N N . PHE A 1 251 ? -10.036 3.483 5.338 1.00 97.06 251 PHE A N 1
ATOM 1897 C CA . PHE A 1 251 ? -8.813 4.188 5.696 1.00 97.06 251 PHE A CA 1
ATOM 1898 C C . PHE A 1 251 ? -7.583 3.461 5.159 1.00 97.06 251 PHE A C 1
ATOM 1900 O O . PHE A 1 251 ? -7.600 2.267 4.855 1.00 97.06 251 PHE A O 1
ATOM 1907 N N . ILE A 1 252 ? -6.495 4.209 5.074 1.00 97.69 252 ILE A N 1
ATOM 1908 C CA . ILE A 1 252 ? -5.157 3.709 4.792 1.00 97.69 252 ILE A CA 1
ATOM 1909 C C . ILE A 1 252 ? -4.258 4.013 5.983 1.00 97.69 252 ILE A C 1
ATOM 1911 O O . ILE A 1 252 ? -4.581 4.872 6.801 1.00 97.69 252 ILE A O 1
ATOM 1915 N N . GLY A 1 253 ? -3.122 3.343 6.089 1.00 95.88 253 GLY A N 1
ATOM 1916 C CA . GLY A 1 253 ? -2.227 3.563 7.209 1.00 95.88 253 GLY A CA 1
ATOM 1917 C C . GLY A 1 253 ? -0.815 3.073 6.992 1.00 95.88 253 GLY A C 1
ATOM 1918 O O . GLY A 1 253 ? -0.523 2.322 6.060 1.00 95.88 253 GLY A O 1
ATOM 1919 N N . THR A 1 254 ? 0.049 3.490 7.902 1.00 95.44 254 THR A N 1
ATOM 1920 C CA . THR A 1 254 ? 1.410 2.988 8.063 1.00 95.44 254 THR A CA 1
ATOM 1921 C C . THR A 1 254 ? 1.490 2.216 9.376 1.00 95.44 254 THR A C 1
ATOM 1923 O O . THR A 1 254 ? 0.822 2.561 10.350 1.00 95.44 254 THR A O 1
ATOM 1926 N N . HIS A 1 255 ? 2.287 1.149 9.400 1.00 95.31 255 HIS A N 1
ATOM 1927 C CA . HIS A 1 255 ? 2.582 0.387 10.610 1.00 95.31 255 HIS A CA 1
ATOM 1928 C C . HIS A 1 255 ? 4.097 0.260 10.763 1.00 95.31 255 HIS A C 1
ATOM 1930 O O . HIS A 1 255 ? 4.803 -0.255 9.892 1.00 95.31 255 HIS A O 1
ATOM 1936 N N . TRP A 1 256 ? 4.593 0.760 11.884 1.00 94.62 256 TRP A N 1
ATOM 1937 C CA . TRP A 1 256 ? 5.996 0.979 12.185 1.00 94.62 256 TRP A CA 1
ATOM 1938 C C . TRP A 1 256 ? 6.642 -0.118 13.042 1.00 94.62 256 TRP A C 1
ATOM 1940 O O . TRP A 1 256 ? 5.980 -0.907 13.704 1.00 94.62 256 TRP A O 1
ATOM 1950 N N . ASN A 1 257 ? 7.975 -0.137 13.089 1.00 93.00 257 ASN A N 1
ATOM 1951 C CA . ASN A 1 257 ? 8.752 -1.049 13.938 1.00 93.00 257 ASN A CA 1
ATOM 1952 C C . ASN A 1 257 ? 8.788 -0.668 15.436 1.00 93.00 257 ASN A C 1
ATOM 1954 O O . ASN A 1 257 ? 9.588 -1.222 16.195 1.00 93.00 257 ASN A O 1
ATOM 1958 N N . ASN A 1 258 ? 7.980 0.303 15.863 1.00 91.88 258 ASN A N 1
ATOM 1959 C CA . ASN A 1 258 ? 7.904 0.775 17.239 1.00 91.88 258 ASN A CA 1
ATOM 1960 C C . ASN A 1 258 ? 6.464 1.160 17.578 1.00 91.88 258 ASN A C 1
ATOM 1962 O O . ASN A 1 258 ? 5.844 1.887 16.807 1.00 91.88 258 ASN A O 1
ATOM 1966 N N . ASP A 1 259 ? 5.990 0.756 18.759 1.00 90.31 259 ASP A N 1
ATOM 1967 C CA . ASP A 1 259 ? 4.654 1.097 19.276 1.00 90.31 259 ASP A CA 1
ATOM 1968 C C . ASP A 1 259 ? 4.388 2.606 19.331 1.00 90.31 259 ASP A C 1
ATOM 1970 O O . ASP A 1 259 ? 3.241 3.041 19.301 1.00 90.31 259 ASP A O 1
ATOM 1974 N N . ASP A 1 260 ? 5.448 3.404 19.420 1.00 88.81 260 ASP A N 1
ATOM 1975 C CA . ASP A 1 260 ? 5.404 4.851 19.280 1.00 88.81 260 ASP A CA 1
ATOM 1976 C C . ASP A 1 260 ? 6.019 5.240 17.924 1.00 88.81 260 ASP A C 1
ATOM 1978 O O . ASP A 1 260 ? 7.253 5.245 17.802 1.00 88.81 260 ASP A O 1
ATOM 1982 N N . PRO A 1 261 ? 5.193 5.593 16.918 1.00 87.12 261 PRO A N 1
ATOM 1983 C CA . PRO A 1 261 ? 5.662 5.987 15.590 1.00 87.12 261 PRO A CA 1
ATOM 1984 C C . PRO A 1 261 ? 6.703 7.113 15.605 1.00 87.12 261 PRO A C 1
ATOM 1986 O O . PRO A 1 261 ? 7.619 7.128 14.785 1.00 87.12 261 PRO A O 1
ATOM 1989 N N . SER A 1 262 ? 6.661 8.017 16.592 1.00 85.06 262 SER A N 1
ATOM 1990 C CA . SER A 1 262 ? 7.645 9.105 16.706 1.00 85.06 262 SER A CA 1
ATOM 1991 C C . SER A 1 262 ? 9.061 8.621 17.050 1.00 85.06 262 SER A C 1
ATOM 1993 O O . SER A 1 262 ? 10.040 9.347 16.853 1.00 85.06 262 SER A O 1
ATOM 1995 N N . ARG A 1 263 ? 9.177 7.389 17.560 1.00 87.75 263 ARG A N 1
ATOM 1996 C CA . ARG A 1 263 ? 10.436 6.695 17.869 1.00 87.75 263 ARG A CA 1
ATOM 1997 C C . ARG A 1 263 ? 10.752 5.577 16.878 1.00 87.75 263 ARG A C 1
ATOM 1999 O O . ARG A 1 263 ? 11.776 4.909 17.044 1.00 87.75 263 ARG A O 1
ATOM 2006 N N . ALA A 1 264 ? 9.891 5.351 15.891 1.00 90.31 264 ALA A N 1
ATOM 2007 C CA . ALA A 1 264 ? 10.121 4.361 14.859 1.00 90.31 264 ALA A CA 1
ATOM 2008 C C . ALA A 1 264 ? 11.263 4.775 13.935 1.00 90.31 264 ALA A C 1
ATOM 2010 O O . ALA A 1 264 ? 11.506 5.959 13.693 1.00 90.31 264 ALA A O 1
ATOM 2011 N N . THR A 1 265 ? 11.960 3.776 13.406 1.00 88.88 265 THR A N 1
ATOM 2012 C CA . THR A 1 265 ? 13.030 3.982 12.422 1.00 88.88 265 THR A CA 1
ATOM 2013 C C . THR A 1 265 ? 12.690 3.398 11.060 1.00 88.88 265 THR A C 1
ATOM 2015 O O . THR A 1 265 ? 13.280 3.799 10.062 1.00 88.88 265 THR A O 1
ATOM 2018 N N . GLU A 1 266 ? 11.754 2.450 11.015 1.00 91.38 266 GLU A N 1
ATOM 2019 C CA . GLU A 1 266 ? 11.426 1.676 9.822 1.00 91.38 266 GLU A CA 1
ATOM 2020 C C . GLU A 1 266 ? 9.917 1.434 9.760 1.00 91.38 266 GLU A C 1
ATOM 2022 O O . GLU A 1 266 ? 9.285 1.134 10.777 1.00 91.38 266 GLU A O 1
ATOM 2027 N N . MET A 1 267 ? 9.357 1.531 8.555 1.00 93.62 267 MET A N 1
ATOM 2028 C CA . MET A 1 267 ? 7.991 1.101 8.267 1.00 93.62 267 MET A CA 1
ATOM 2029 C C . MET A 1 267 ? 7.999 -0.400 7.971 1.00 93.62 267 MET A C 1
ATOM 2031 O O . MET A 1 267 ? 8.817 -0.871 7.186 1.00 93.62 267 MET A O 1
ATOM 2035 N N . ASN A 1 268 ? 7.114 -1.157 8.609 1.00 95.38 268 ASN A N 1
ATOM 2036 C CA . ASN A 1 268 ? 7.003 -2.604 8.427 1.00 95.38 268 ASN A CA 1
ATOM 2037 C C . ASN A 1 268 ? 5.895 -2.956 7.439 1.00 95.38 268 ASN A C 1
ATOM 2039 O O . ASN A 1 268 ? 6.117 -3.772 6.542 1.00 95.38 268 ASN A O 1
ATOM 2043 N N . TRP A 1 269 ? 4.737 -2.305 7.573 1.00 97.31 269 TRP A N 1
ATOM 2044 C CA . TRP A 1 269 ? 3.594 -2.507 6.690 1.00 97.31 269 TRP A CA 1
ATOM 2045 C C . TRP A 1 269 ? 2.962 -1.182 6.258 1.00 97.31 269 TRP A C 1
ATOM 2047 O O . TRP A 1 269 ? 3.024 -0.179 6.971 1.00 97.31 269 TRP A O 1
ATOM 2057 N N . ILE A 1 270 ? 2.279 -1.229 5.119 1.00 97.12 270 ILE A N 1
ATOM 2058 C CA . ILE A 1 270 ? 1.124 -0.372 4.847 1.00 97.12 270 ILE A CA 1
ATOM 2059 C C . ILE A 1 270 ? -0.155 -1.132 5.195 1.00 97.12 270 ILE A C 1
ATOM 2061 O O . ILE A 1 270 ? -0.206 -2.364 5.115 1.00 97.12 270 ILE A O 1
ATOM 2065 N N . VAL A 1 271 ? -1.191 -0.390 5.565 1.00 97.12 271 VAL A N 1
ATOM 2066 C CA . VAL A 1 271 ? -2.474 -0.937 6.003 1.00 97.12 271 VAL A CA 1
ATOM 2067 C C . VAL A 1 271 ? -3.588 -0.341 5.158 1.00 97.12 271 VAL A C 1
ATOM 2069 O O . VAL A 1 271 ? -3.588 0.855 4.875 1.00 97.12 271 VAL A O 1
ATOM 2072 N N . VAL A 1 272 ? -4.553 -1.169 4.774 1.00 98.00 272 VAL A N 1
ATOM 2073 C CA . VAL A 1 272 ? -5.863 -0.718 4.297 1.00 98.00 272 VAL A CA 1
ATOM 2074 C C . VAL A 1 272 ? -6.900 -1.308 5.235 1.00 98.00 272 VAL A C 1
ATOM 2076 O O . VAL A 1 272 ? -6.867 -2.508 5.503 1.00 98.00 272 VAL A O 1
ATOM 2079 N N . GLY A 1 273 ? -7.798 -0.474 5.748 1.00 97.00 273 GLY A N 1
ATO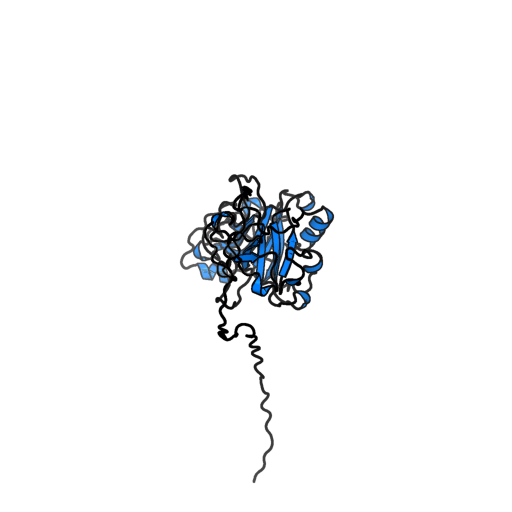M 2080 C CA . GLY A 1 273 ? -8.900 -0.903 6.595 1.00 97.00 273 GLY A CA 1
ATOM 2081 C C . GLY A 1 273 ? -10.234 -0.572 5.960 1.00 97.00 273 GLY A C 1
ATOM 2082 O O . GLY A 1 273 ? -10.448 0.568 5.562 1.00 97.00 273 GLY A O 1
ATOM 2083 N N . VAL A 1 274 ? -11.119 -1.561 5.867 1.00 96.44 274 VAL A N 1
ATOM 2084 C CA . VAL A 1 274 ? -12.475 -1.422 5.327 1.00 96.44 274 VAL A CA 1
ATOM 2085 C C . VAL A 1 274 ? -13.472 -1.707 6.435 1.00 96.44 274 VAL A C 1
ATOM 2087 O O . VAL A 1 274 ? -13.426 -2.757 7.078 1.00 96.44 274 VAL A O 1
ATOM 2090 N N . ARG A 1 275 ? -14.377 -0.762 6.659 1.00 95.19 275 ARG A N 1
ATOM 2091 C CA . ARG A 1 275 ? -15.466 -0.872 7.623 1.00 95.19 275 ARG A CA 1
ATOM 2092 C C . ARG A 1 275 ? -16.372 -2.055 7.282 1.00 95.19 275 ARG A C 1
ATOM 2094 O O . ARG A 1 275 ? -16.753 -2.260 6.134 1.00 95.19 275 ARG A O 1
ATOM 2101 N N . GLY A 1 276 ? -16.726 -2.835 8.296 1.00 94.19 276 GLY A N 1
ATOM 2102 C CA . GLY A 1 276 ? -17.564 -4.020 8.144 1.00 94.19 276 GLY A CA 1
ATOM 2103 C C . GLY A 1 276 ? -17.918 -4.637 9.490 1.00 94.19 276 GLY A C 1
ATOM 2104 O O . GLY A 1 276 ? -17.709 -4.022 10.534 1.00 94.19 276 GLY A O 1
ATOM 2105 N N . SER A 1 277 ? -18.434 -5.861 9.464 1.00 94.94 277 SER A N 1
ATOM 2106 C CA . SER A 1 277 ? -18.707 -6.654 10.663 1.00 94.94 277 SER A CA 1
ATOM 2107 C C . SER A 1 277 ? -17.874 -7.934 10.693 1.00 94.94 277 SER A C 1
ATOM 2109 O O . SER A 1 277 ? -17.374 -8.394 9.659 1.00 94.94 277 SER A O 1
ATOM 2111 N N . PHE A 1 278 ? -17.715 -8.517 11.881 1.00 96.00 278 PHE A N 1
ATOM 2112 C CA . PHE A 1 278 ? -16.970 -9.751 12.097 1.00 96.00 278 PHE A CA 1
ATOM 2113 C C . PHE A 1 278 ? -17.786 -10.976 11.671 1.00 96.00 278 PHE A C 1
ATOM 2115 O O . PHE A 1 278 ? -18.249 -11.779 12.483 1.00 96.00 278 PHE A O 1
ATOM 2122 N N . CYS A 1 279 ? -17.967 -11.100 10.361 1.00 94.31 279 CYS A N 1
ATOM 2123 C CA . CYS A 1 279 ? -18.613 -12.221 9.698 1.00 94.31 279 CYS A CA 1
ATOM 2124 C C . CYS A 1 279 ? -17.879 -12.552 8.392 1.00 94.31 279 CYS A C 1
ATOM 2126 O O . CYS A 1 279 ? -17.395 -11.657 7.696 1.00 94.31 279 CYS A O 1
ATOM 2128 N N . ASP A 1 280 ? -17.799 -13.837 8.043 1.00 91.56 280 ASP A N 1
ATOM 2129 C CA . ASP A 1 280 ? -17.145 -14.300 6.810 1.00 91.56 280 ASP A CA 1
ATOM 2130 C C . ASP A 1 280 ? -17.784 -13.714 5.536 1.00 91.56 280 ASP A C 1
ATOM 2132 O O . ASP A 1 280 ? -17.076 -13.433 4.570 1.00 91.56 280 ASP A O 1
ATOM 2136 N N . ASP A 1 281 ? -19.104 -13.530 5.523 1.00 90.00 281 ASP A N 1
ATOM 2137 C CA . ASP A 1 281 ? -19.884 -12.990 4.402 1.00 90.00 281 ASP A CA 1
ATOM 2138 C C . ASP A 1 281 ? -19.818 -11.457 4.293 1.00 90.00 281 ASP A C 1
ATOM 2140 O O . ASP A 1 281 ? -20.022 -10.912 3.208 1.00 90.00 281 ASP A O 1
ATOM 2144 N N . ALA A 1 282 ? -19.475 -10.771 5.387 1.00 90.12 282 ALA A N 1
ATOM 2145 C CA . ALA A 1 282 ? -19.242 -9.327 5.431 1.00 90.12 282 ALA A CA 1
ATOM 2146 C C . ALA A 1 282 ? -17.795 -8.930 5.088 1.00 90.12 282 ALA A C 1
ATOM 2148 O O . ALA A 1 282 ? -17.474 -7.742 4.999 1.00 90.12 282 ALA A O 1
ATOM 2149 N N . ARG A 1 283 ? -16.902 -9.908 4.910 1.00 91.69 283 ARG A N 1
ATOM 2150 C CA . ARG A 1 283 ? -15.510 -9.660 4.538 1.00 91.69 283 ARG A CA 1
ATOM 2151 C C . ARG A 1 283 ? -15.423 -9.119 3.102 1.00 91.69 283 ARG A C 1
ATOM 2153 O O . ARG A 1 283 ? -16.124 -9.630 2.225 1.00 91.69 283 ARG A O 1
ATOM 2160 N N . PRO A 1 284 ? -14.542 -8.140 2.815 1.00 91.94 284 PRO A N 1
ATOM 2161 C CA . PRO A 1 284 ? -14.393 -7.621 1.462 1.00 91.94 284 PRO A CA 1
ATOM 2162 C C . PRO A 1 284 ? -13.995 -8.698 0.441 1.00 91.94 284 PRO A C 1
ATOM 2164 O O . PRO A 1 284 ? -13.489 -9.775 0.782 1.00 91.94 284 PRO A O 1
ATOM 2167 N N . ALA A 1 285 ? -14.190 -8.376 -0.842 1.00 80.94 285 ALA A N 1
ATOM 2168 C CA . ALA A 1 285 ? -13.744 -9.217 -1.948 1.00 80.94 285 ALA A CA 1
ATOM 2169 C C . ALA A 1 285 ? -12.237 -9.530 -1.846 1.00 80.94 285 ALA A C 1
ATOM 2171 O O . ALA A 1 285 ? -11.455 -8.755 -1.293 1.00 80.94 285 ALA A O 1
ATOM 2172 N N . SER A 1 286 ? -11.827 -10.680 -2.393 1.00 80.94 286 SER A N 1
ATOM 2173 C CA . SER A 1 286 ? -10.483 -11.244 -2.173 1.00 80.94 286 SER A CA 1
ATOM 2174 C C . SER A 1 286 ? -10.225 -11.539 -0.686 1.00 80.94 286 SER A C 1
ATOM 2176 O O . SER A 1 286 ? -9.217 -11.133 -0.105 1.00 80.94 286 SER A O 1
ATOM 2178 N N . ALA A 1 287 ? -11.182 -12.233 -0.061 1.00 82.12 287 ALA A N 1
ATOM 2179 C CA . ALA A 1 287 ? -11.228 -12.614 1.354 1.00 82.12 287 ALA A CA 1
ATOM 2180 C C . ALA A 1 287 ? -9.954 -13.302 1.888 1.00 82.12 287 ALA A C 1
ATOM 2182 O O . ALA A 1 287 ? -9.739 -13.369 3.102 1.00 82.12 287 ALA A O 1
ATOM 2183 N N . GLU A 1 288 ? -9.120 -13.848 1.005 1.00 88.81 288 GLU A N 1
ATOM 2184 C CA . GLU A 1 288 ? -7.805 -14.394 1.317 1.00 88.81 288 GLU A CA 1
ATOM 2185 C C . GLU A 1 288 ? -6.796 -13.342 1.801 1.00 88.81 288 GLU A C 1
ATOM 2187 O O . GLU A 1 288 ? -5.912 -13.699 2.576 1.00 88.81 288 GLU A O 1
ATOM 2192 N N . HIS A 1 289 ? -6.948 -12.070 1.416 1.00 94.06 289 HIS A N 1
ATOM 2193 C CA . HIS A 1 289 ? -6.076 -10.963 1.835 1.00 94.06 289 HIS A CA 1
ATOM 2194 C C . HIS A 1 289 ? -6.582 -10.247 3.098 1.00 94.06 289 HIS A C 1
ATOM 2196 O O . HIS A 1 289 ? -5.802 -9.633 3.820 1.00 94.06 289 HIS A O 1
ATOM 2202 N N . TRP A 1 290 ? -7.877 -10.365 3.398 1.00 95.38 290 TRP A N 1
ATOM 2203 C CA . TRP A 1 290 ? -8.540 -9.746 4.549 1.00 95.38 290 TRP A CA 1
ATOM 2204 C C . TRP A 1 290 ? -8.641 -10.740 5.709 1.00 95.38 290 TRP A C 1
ATOM 2206 O O . TRP A 1 290 ? -9.710 -11.251 6.031 1.00 95.38 290 TRP A O 1
ATOM 2216 N N . ARG A 1 291 ? -7.497 -11.105 6.298 1.00 95.19 291 ARG A N 1
ATOM 2217 C CA . ARG A 1 291 ? -7.424 -12.134 7.358 1.00 95.19 291 ARG A CA 1
ATOM 2218 C C . ARG A 1 291 ? -7.448 -11.563 8.767 1.00 95.19 291 ARG A C 1
ATOM 2220 O O . ARG A 1 291 ? -7.487 -12.334 9.719 1.00 95.19 291 ARG A O 1
ATOM 2227 N N . HIS A 1 292 ? -7.414 -10.249 8.903 1.00 96.62 292 HIS A N 1
ATOM 2228 C CA . HIS A 1 292 ? -7.415 -9.585 10.188 1.00 96.62 292 HIS A CA 1
ATOM 2229 C C . HIS A 1 292 ? -8.659 -8.709 10.310 1.00 96.62 292 HIS A C 1
ATOM 2231 O O . HIS A 1 292 ? -9.009 -7.992 9.377 1.00 96.62 292 HIS A O 1
ATOM 2237 N N . PHE A 1 293 ? -9.324 -8.784 11.453 1.00 97.31 293 PHE A N 1
ATOM 2238 C CA . PHE A 1 293 ? -10.446 -7.939 11.820 1.00 97.31 293 PHE A CA 1
ATOM 2239 C C . PHE A 1 293 ? -10.146 -7.301 13.164 1.00 97.31 293 PHE A C 1
ATOM 2241 O O . PHE A 1 293 ? -9.654 -7.978 14.071 1.00 97.31 293 PHE A O 1
ATOM 2248 N N . HIS A 1 294 ? -10.475 -6.023 13.285 1.00 96.31 294 HIS A N 1
ATOM 2249 C CA . HIS A 1 294 ? -10.333 -5.273 14.519 1.00 96.31 294 HIS A CA 1
ATOM 2250 C C . HIS A 1 294 ? -11.670 -4.631 14.889 1.00 96.31 294 HIS A C 1
ATOM 2252 O O . HIS A 1 294 ? -12.186 -3.804 14.131 1.00 96.31 294 HIS A O 1
ATOM 2258 N N . SER A 1 295 ? -12.239 -5.019 16.030 1.00 95.38 295 SER A N 1
ATOM 2259 C CA . SER A 1 295 ? -13.460 -4.426 16.574 1.00 95.38 295 SER A CA 1
ATOM 2260 C C . SER A 1 295 ? -13.255 -2.946 16.880 1.00 95.38 295 SER A C 1
ATOM 2262 O O . SER A 1 295 ? -12.258 -2.537 17.481 1.00 95.38 295 SER A O 1
ATOM 2264 N N . HIS A 1 296 ? -14.229 -2.124 16.488 1.00 92.75 296 HIS A N 1
ATOM 2265 C CA . HIS A 1 296 ? -14.156 -0.683 16.715 1.00 92.75 296 HIS A CA 1
ATOM 2266 C C . HIS A 1 296 ? -14.252 -0.284 18.189 1.00 92.75 296 HIS A C 1
ATOM 2268 O O . HIS A 1 296 ? -13.772 0.792 18.554 1.00 92.75 296 HIS A O 1
ATOM 2274 N N . ASP A 1 297 ? -14.856 -1.138 19.016 1.00 90.88 297 ASP A N 1
ATOM 2275 C CA . ASP A 1 297 ? -15.127 -0.862 20.419 1.00 90.88 297 ASP A CA 1
ATOM 2276 C C . ASP A 1 297 ? -14.725 -2.046 21.295 1.00 90.88 297 ASP A C 1
ATOM 2278 O O . ASP A 1 297 ? -15.471 -3.003 21.478 1.00 90.88 297 ASP A O 1
ATOM 2282 N N . ALA A 1 298 ? -13.518 -1.958 21.848 1.00 92.81 298 ALA A N 1
ATOM 2283 C CA . ALA A 1 298 ? -12.984 -2.911 22.805 1.00 92.81 298 ALA A CA 1
ATOM 2284 C C . ALA A 1 298 ? -12.366 -2.186 24.016 1.00 92.81 298 ALA A C 1
ATOM 2286 O O . ALA A 1 298 ? -11.955 -1.021 23.908 1.00 92.81 298 ALA A O 1
ATOM 2287 N N . PRO A 1 299 ? -12.256 -2.849 25.186 1.00 93.38 299 PRO A N 1
ATOM 2288 C CA . PRO A 1 299 ? -11.712 -2.222 26.393 1.00 93.38 299 PRO A CA 1
ATOM 2289 C C . PRO A 1 299 ? -10.238 -1.816 26.263 1.00 93.38 299 PRO A C 1
ATOM 2291 O O . PRO A 1 299 ? -9.804 -0.868 26.920 1.00 93.38 299 PRO A O 1
ATOM 2294 N N . THR A 1 300 ? -9.481 -2.512 25.413 1.00 93.00 300 THR A N 1
ATOM 2295 C CA . THR A 1 300 ? -8.100 -2.190 25.044 1.00 93.00 300 THR A CA 1
ATOM 2296 C C . THR A 1 300 ? -7.852 -2.523 23.575 1.00 93.00 300 THR A C 1
ATOM 2298 O O . THR A 1 300 ? -8.561 -3.340 22.992 1.00 93.00 300 THR A O 1
ATOM 2301 N N . TYR A 1 301 ? -6.800 -1.945 22.985 1.00 91.12 301 TYR A N 1
ATOM 2302 C CA . TYR A 1 301 ? -6.394 -2.264 21.612 1.00 91.12 301 TYR A CA 1
ATOM 2303 C C . TYR A 1 301 ? -6.175 -3.772 21.399 1.00 91.12 301 TYR A C 1
ATOM 2305 O O . TYR A 1 301 ? -6.666 -4.339 20.430 1.00 91.12 301 TYR A O 1
ATOM 2313 N N . GLY A 1 302 ? -5.466 -4.443 22.315 1.00 92.12 302 GLY A N 1
ATOM 2314 C CA . GLY A 1 302 ? -5.158 -5.870 22.169 1.00 92.12 302 GLY A CA 1
ATOM 2315 C C . GLY A 1 302 ? -6.392 -6.776 22.234 1.00 92.12 302 GLY A C 1
ATOM 2316 O O . GLY A 1 302 ? -6.407 -7.830 21.605 1.00 92.12 302 GLY A O 1
ATOM 2317 N N . GLU A 1 303 ? -7.431 -6.356 22.957 1.00 94.06 303 GLU A N 1
ATOM 2318 C CA . GLU A 1 303 ? -8.719 -7.057 23.025 1.00 94.06 303 GLU A CA 1
ATOM 2319 C C . GLU A 1 303 ? -9.607 -6.798 21.800 1.00 94.06 303 GLU A C 1
ATOM 2321 O O . GLU A 1 303 ? -10.580 -7.518 21.606 1.00 94.06 303 GLU A O 1
ATOM 2326 N N . GLY A 1 304 ? -9.268 -5.819 20.953 1.00 94.81 304 GLY A N 1
ATOM 2327 C CA . GLY A 1 304 ? -10.008 -5.519 19.727 1.00 94.81 304 GLY A CA 1
ATOM 2328 C C . GLY A 1 304 ? -9.750 -6.491 18.574 1.00 94.81 304 GLY A C 1
ATOM 2329 O O . GLY A 1 304 ? -10.451 -6.441 17.572 1.00 94.81 304 GLY A O 1
ATOM 2330 N N . HIS A 1 305 ? -8.772 -7.392 18.667 1.00 95.31 305 HIS A N 1
ATOM 2331 C CA . HIS A 1 305 ? -8.504 -8.356 17.600 1.00 95.31 305 HIS A CA 1
ATOM 2332 C C . HIS A 1 305 ? -9.605 -9.432 17.516 1.00 95.31 305 HIS A C 1
ATOM 2334 O O . HIS A 1 305 ? -9.656 -10.356 18.327 1.00 95.31 305 HIS A O 1
ATOM 2340 N N . GLY A 1 306 ? -10.444 -9.353 16.479 1.00 95.12 306 GLY A N 1
ATOM 2341 C CA . GLY A 1 306 ? -11.624 -10.198 16.292 1.00 95.12 306 GLY A CA 1
ATOM 2342 C C . GLY A 1 306 ? -12.886 -9.553 16.864 1.00 95.12 306 GLY A C 1
ATOM 2343 O O . GLY A 1 306 ? -13.020 -8.333 16.844 1.00 95.12 306 GLY A O 1
ATOM 2344 N N . GLY A 1 307 ? -13.822 -10.381 17.320 1.00 92.94 307 GLY A N 1
ATOM 2345 C CA . GLY A 1 307 ? -15.075 -9.933 17.918 1.00 92.94 307 GLY A CA 1
ATOM 2346 C C . GLY A 1 307 ? -16.096 -11.060 18.054 1.00 92.94 307 GLY A C 1
ATOM 2347 O O . GLY A 1 307 ? -15.827 -12.218 17.716 1.00 92.94 307 GLY A O 1
ATOM 2348 N N . ASP A 1 308 ? -17.283 -10.714 18.527 1.00 93.62 308 ASP A N 1
ATOM 2349 C CA . ASP A 1 308 ? -18.468 -11.557 18.459 1.00 93.62 308 ASP A CA 1
ATOM 2350 C C . ASP A 1 308 ? -19.051 -11.574 17.028 1.00 93.62 308 ASP A C 1
ATOM 2352 O O . ASP A 1 308 ? -18.864 -10.626 16.259 1.00 93.62 308 ASP A O 1
ATOM 2356 N N . PRO A 1 309 ? -19.782 -12.635 16.623 1.00 94.62 309 PRO A N 1
ATOM 2357 C CA . PRO A 1 309 ? -20.440 -12.675 15.319 1.00 94.62 309 PRO A CA 1
ATOM 2358 C C . PRO A 1 309 ? -21.318 -11.439 15.074 1.00 94.62 309 PRO A C 1
ATOM 2360 O O . PRO A 1 309 ? -22.239 -11.156 15.845 1.00 94.62 309 PRO A O 1
ATOM 2363 N N . GLY A 1 310 ? -21.046 -10.728 13.979 1.00 93.19 310 GLY A N 1
ATOM 2364 C CA . GLY A 1 310 ? -21.778 -9.521 13.586 1.00 93.19 310 GLY A CA 1
ATOM 2365 C C . GLY A 1 310 ? -21.316 -8.232 14.267 1.00 93.19 310 GLY A C 1
ATOM 2366 O O . GLY A 1 310 ? -21.847 -7.175 13.938 1.00 93.19 310 GLY A O 1
ATOM 2367 N N . GLU A 1 311 ? -20.326 -8.291 15.160 1.00 94.62 311 GLU A N 1
ATOM 2368 C CA . GLU A 1 311 ? -19.736 -7.105 15.779 1.00 94.62 311 GLU A CA 1
ATOM 2369 C C . GLU A 1 311 ? -19.093 -6.201 14.725 1.00 94.62 311 GLU A C 1
ATOM 2371 O O . GLU A 1 311 ? -18.377 -6.677 13.844 1.00 94.62 311 GLU A O 1
ATOM 2376 N N . GLY A 1 312 ? -19.356 -4.897 14.785 1.00 94.56 312 GLY A N 1
ATOM 2377 C CA . GLY A 1 312 ? -18.814 -3.950 13.821 1.00 94.56 312 GLY A CA 1
ATOM 2378 C C . GLY A 1 312 ? -17.383 -3.508 14.119 1.00 94.56 312 GLY A C 1
ATOM 2379 O O . GLY A 1 312 ? -16.935 -3.411 15.262 1.00 94.56 312 GLY A O 1
ATOM 2380 N N . GLY A 1 313 ? -16.652 -3.207 13.055 1.00 95.56 313 GLY A N 1
ATOM 2381 C CA . GLY A 1 313 ? -15.226 -2.931 13.104 1.00 95.56 313 GLY A CA 1
ATOM 2382 C C . GLY A 1 313 ? -14.644 -2.780 11.711 1.00 95.56 313 GLY A C 1
ATOM 2383 O O . GLY A 1 313 ? -15.298 -2.257 10.803 1.00 95.56 313 GLY A O 1
ATOM 2384 N N . TYR A 1 314 ? -13.408 -3.238 11.552 1.00 96.19 314 TYR A N 1
ATOM 2385 C CA . TYR A 1 314 ? -12.647 -3.066 10.324 1.00 96.19 314 TYR A CA 1
ATOM 2386 C C . TYR A 1 314 ? -11.963 -4.359 9.912 1.00 96.19 314 TYR A C 1
ATOM 2388 O O . TYR A 1 314 ? -11.209 -4.948 10.684 1.00 96.19 314 TYR A O 1
ATOM 2396 N N . TRP A 1 315 ? -12.178 -4.764 8.664 1.00 97.50 315 TRP A N 1
ATOM 2397 C CA . TRP A 1 315 ? -11.338 -5.745 7.990 1.00 97.50 315 TRP A CA 1
ATOM 2398 C C . TRP A 1 315 ? -10.055 -5.060 7.545 1.00 97.50 315 TRP A C 1
ATOM 2400 O O . TRP A 1 315 ? -10.106 -4.032 6.875 1.00 97.50 315 TRP A O 1
ATOM 2410 N N . LEU A 1 316 ? -8.910 -5.624 7.915 1.00 97.50 316 LEU A N 1
ATOM 2411 C CA . LEU A 1 316 ? -7.595 -5.038 7.701 1.00 97.50 316 LEU A CA 1
ATOM 2412 C C . LEU A 1 316 ? -6.762 -5.913 6.761 1.00 97.50 316 LEU A C 1
ATOM 2414 O O . LEU A 1 316 ? -6.606 -7.120 6.972 1.00 97.50 316 LEU A O 1
ATOM 2418 N N . LEU A 1 317 ? -6.191 -5.278 5.743 1.00 97.69 317 LEU A N 1
ATOM 2419 C CA . LEU A 1 317 ? -5.176 -5.834 4.860 1.00 97.69 317 LEU A CA 1
ATOM 2420 C C . LEU A 1 317 ? -3.845 -5.181 5.221 1.00 97.69 317 LEU A C 1
ATOM 2422 O O . LEU A 1 317 ? -3.712 -3.960 5.154 1.00 97.69 317 LEU A O 1
ATOM 2426 N N . HIS A 1 318 ? -2.862 -6.003 5.580 1.00 97.88 318 HIS A N 1
ATOM 2427 C CA . HIS A 1 318 ? -1.492 -5.570 5.838 1.00 97.88 318 HIS A CA 1
ATOM 2428 C C . HIS A 1 318 ? -0.603 -6.008 4.681 1.00 97.88 318 HIS A C 1
ATOM 2430 O O . HIS A 1 318 ? -0.591 -7.187 4.327 1.00 97.88 318 HIS A O 1
ATOM 2436 N N . ALA A 1 319 ? 0.146 -5.078 4.094 1.00 97.94 319 ALA A N 1
ATOM 2437 C CA . ALA A 1 319 ? 1.158 -5.402 3.098 1.00 97.94 319 ALA A CA 1
ATOM 2438 C C . ALA A 1 319 ? 2.536 -5.037 3.646 1.00 97.94 319 ALA A C 1
ATOM 2440 O O . ALA A 1 319 ? 2.794 -3.871 3.941 1.00 97.94 319 ALA A O 1
ATOM 2441 N N . GLY A 1 320 ? 3.401 -6.037 3.811 1.00 97.44 320 GLY A N 1
ATOM 2442 C CA . GLY A 1 320 ? 4.789 -5.830 4.196 1.00 97.44 320 GLY A CA 1
ATOM 2443 C C . GLY A 1 320 ? 5.502 -4.981 3.147 1.00 97.44 320 GLY A C 1
ATOM 2444 O O . GLY A 1 320 ? 5.237 -5.116 1.950 1.00 97.44 320 GLY A O 1
ATOM 2445 N N . VAL A 1 321 ? 6.403 -4.106 3.589 1.00 95.75 321 VAL A N 1
ATOM 2446 C CA . VAL A 1 321 ? 7.178 -3.217 2.697 1.00 95.75 321 VAL A CA 1
ATOM 2447 C C . VAL A 1 321 ? 8.688 -3.414 2.812 1.00 95.75 321 VAL A C 1
ATOM 2449 O O . VAL A 1 321 ? 9.465 -2.709 2.178 1.00 95.75 321 VAL A O 1
ATOM 2452 N N . ARG A 1 322 ? 9.117 -4.378 3.626 1.00 93.12 322 ARG A N 1
ATOM 2453 C CA . ARG A 1 322 ? 10.514 -4.780 3.796 1.00 93.12 322 ARG A CA 1
ATOM 2454 C C . ARG A 1 322 ? 10.579 -6.176 4.404 1.00 93.12 322 ARG A C 1
ATOM 2456 O O . ARG A 1 322 ? 9.567 -6.682 4.885 1.00 93.12 322 ARG A O 1
ATOM 2463 N N . ASP A 1 323 ? 11.777 -6.745 4.435 1.00 94.12 323 ASP A N 1
ATOM 2464 C CA . ASP A 1 323 ? 12.033 -7.976 5.176 1.00 94.12 323 ASP A CA 1
ATOM 2465 C C . ASP A 1 323 ? 12.214 -7.693 6.678 1.00 94.12 323 ASP A C 1
ATOM 2467 O O . ASP A 1 323 ? 12.948 -6.775 7.066 1.00 94.12 323 ASP A O 1
ATOM 2471 N N . PHE A 1 324 ? 11.542 -8.472 7.527 1.00 95.12 324 PHE A N 1
ATOM 2472 C CA . PHE A 1 324 ? 11.721 -8.474 8.986 1.00 95.12 324 PHE A CA 1
ATOM 2473 C C . PHE A 1 324 ? 11.098 -9.724 9.626 1.00 95.12 324 PHE A C 1
ATOM 2475 O O . PHE A 1 324 ? 10.299 -10.430 9.013 1.00 95.12 324 PHE A O 1
ATOM 2482 N N . GLU A 1 325 ? 11.454 -9.992 10.882 1.00 96.31 325 GLU A N 1
ATOM 2483 C CA . GLU A 1 325 ? 10.896 -11.097 11.667 1.00 96.31 325 GLU A CA 1
ATOM 2484 C C . GLU A 1 325 ? 9.722 -10.598 12.525 1.00 96.31 325 GLU A C 1
ATOM 2486 O O . GLU A 1 325 ? 9.880 -9.690 13.345 1.00 96.31 325 GLU A O 1
ATOM 2491 N N . ALA A 1 326 ? 8.544 -11.197 12.344 1.00 95.38 326 ALA A N 1
ATOM 2492 C CA . ALA A 1 326 ? 7.359 -10.983 13.171 1.00 95.38 326 ALA A CA 1
ATOM 2493 C C . ALA A 1 326 ? 7.120 -12.191 14.104 1.00 95.38 326 ALA A C 1
ATOM 2495 O O . ALA A 1 326 ? 7.677 -13.269 13.884 1.00 95.38 326 ALA A O 1
ATOM 2496 N N . PRO A 1 327 ? 6.237 -12.091 15.119 1.00 93.31 327 PRO A N 1
ATOM 2497 C CA . PRO A 1 327 ? 5.915 -13.224 15.997 1.00 93.31 327 PRO A CA 1
ATOM 2498 C C . PRO A 1 327 ? 5.387 -14.480 15.274 1.00 93.31 327 PRO A C 1
ATOM 2500 O O . PRO A 1 327 ? 5.454 -15.580 15.822 1.00 93.31 327 PRO A O 1
ATOM 2503 N N . TRP A 1 328 ? 4.865 -14.332 14.052 1.00 94.31 328 TRP A N 1
ATOM 2504 C CA . TRP A 1 328 ? 4.377 -15.419 13.189 1.00 94.31 328 TRP A CA 1
ATOM 2505 C C . TRP A 1 328 ? 5.372 -15.849 12.093 1.00 94.31 328 TRP A C 1
ATOM 2507 O O . TRP A 1 328 ? 5.024 -16.657 11.221 1.00 94.31 328 TRP A O 1
ATOM 2517 N N . GLY A 1 329 ? 6.610 -15.353 12.153 1.00 95.88 329 GLY A N 1
ATOM 2518 C CA . GLY A 1 329 ? 7.713 -15.690 11.256 1.00 95.88 329 GLY A CA 1
ATOM 2519 C C . GLY A 1 329 ? 8.149 -14.531 10.365 1.00 95.88 329 GLY A C 1
ATOM 2520 O O . GLY A 1 329 ? 7.772 -13.381 10.583 1.00 95.88 329 GLY A O 1
ATOM 2521 N N . ASP A 1 330 ? 8.954 -14.863 9.358 1.00 96.94 330 ASP A N 1
ATOM 2522 C CA . ASP A 1 330 ? 9.491 -13.889 8.410 1.00 96.94 330 ASP A CA 1
ATOM 2523 C C . ASP A 1 330 ? 8.376 -13.265 7.562 1.00 96.94 330 ASP A C 1
ATOM 2525 O O . ASP A 1 330 ? 7.502 -13.966 7.032 1.00 96.94 330 ASP A O 1
ATOM 2529 N N . VAL A 1 331 ? 8.440 -11.943 7.429 1.00 97.12 331 VAL A N 1
ATOM 2530 C CA . VAL A 1 331 ? 7.610 -11.133 6.540 1.00 97.12 331 VAL A CA 1
ATOM 2531 C C . VAL A 1 331 ? 8.511 -10.565 5.454 1.00 97.12 331 VAL A C 1
ATOM 2533 O O . VAL A 1 331 ? 9.607 -10.096 5.748 1.00 97.12 331 VAL A O 1
ATOM 2536 N N . SER A 1 332 ? 8.025 -10.599 4.218 1.00 95.69 332 SER A N 1
ATOM 2537 C CA . SER A 1 332 ? 8.657 -10.004 3.039 1.00 95.69 332 SER A CA 1
ATOM 2538 C C . SER A 1 332 ? 7.672 -9.057 2.351 1.00 95.69 332 SER A C 1
ATOM 2540 O O . SER A 1 332 ? 6.475 -9.109 2.654 1.00 95.69 332 SER A O 1
ATOM 2542 N N . PRO A 1 333 ? 8.126 -8.204 1.414 1.00 96.25 333 PRO A N 1
ATOM 2543 C CA . PRO A 1 333 ? 7.228 -7.328 0.675 1.00 96.25 333 PRO A CA 1
ATOM 2544 C C . PRO A 1 333 ? 6.077 -8.083 -0.007 1.00 96.25 333 PRO A C 1
ATOM 2546 O O . PRO A 1 333 ? 6.312 -9.000 -0.795 1.00 96.25 333 PRO A O 1
ATOM 2549 N N . GLY A 1 334 ? 4.831 -7.690 0.278 1.00 96.69 334 GLY A N 1
ATOM 2550 C CA . GLY A 1 334 ? 3.619 -8.373 -0.203 1.00 96.69 334 GLY A CA 1
ATOM 2551 C C . GLY A 1 334 ? 2.524 -8.462 0.855 1.00 96.69 334 GLY A C 1
ATOM 2552 O O . GLY A 1 334 ? 2.700 -7.964 1.963 1.00 96.69 334 GLY A O 1
ATOM 2553 N N . VAL A 1 335 ? 1.383 -9.080 0.535 1.00 97.06 335 VAL A N 1
ATOM 2554 C CA . VAL A 1 335 ? 0.286 -9.219 1.508 1.00 97.06 335 VAL A CA 1
ATOM 2555 C C . VAL A 1 335 ? 0.687 -10.174 2.639 1.00 97.06 335 VAL A C 1
ATOM 2557 O O . VAL A 1 335 ? 0.952 -11.356 2.415 1.00 97.06 335 VAL A O 1
ATOM 2560 N N . ASP A 1 336 ? 0.673 -9.685 3.880 1.00 97.12 336 ASP A N 1
ATOM 2561 C CA . ASP A 1 336 ? 0.918 -10.492 5.074 1.00 97.12 336 ASP A CA 1
ATOM 2562 C C . ASP A 1 336 ? -0.388 -11.120 5.574 1.00 97.12 336 ASP A C 1
ATOM 2564 O O . ASP A 1 336 ? -1.080 -10.612 6.455 1.00 97.12 336 ASP A O 1
ATOM 2568 N N . THR A 1 337 ? -0.724 -12.277 5.009 1.00 95.38 337 THR A N 1
ATOM 2569 C CA . THR A 1 337 ? -1.930 -13.042 5.378 1.00 95.38 337 THR A CA 1
ATOM 2570 C C . THR A 1 337 ? -1.867 -13.683 6.770 1.00 95.38 337 THR A C 1
ATOM 2572 O O . THR A 1 337 ? -2.853 -14.279 7.215 1.00 95.38 337 THR A O 1
ATOM 2575 N N . LYS A 1 338 ? -0.722 -13.600 7.460 1.00 96.12 338 LYS A N 1
ATOM 2576 C CA . LYS A 1 338 ? -0.531 -14.143 8.812 1.00 96.12 338 LYS A CA 1
ATOM 2577 C C . LYS A 1 338 ? -0.662 -13.079 9.895 1.00 96.12 338 LYS A C 1
ATOM 2579 O O . LYS A 1 338 ? -0.828 -13.459 11.056 1.00 96.12 338 LYS A O 1
ATOM 2584 N N . PHE A 1 339 ? -0.607 -11.798 9.527 1.00 95.50 339 PHE A N 1
ATOM 2585 C CA . PHE A 1 339 ? -0.738 -10.683 10.454 1.00 95.50 339 PHE A CA 1
ATOM 2586 C C . PHE A 1 339 ? -1.996 -10.837 11.305 1.00 95.50 339 PHE A C 1
ATOM 2588 O O . PHE A 1 339 ? -3.104 -10.796 10.773 1.00 95.50 339 PHE A O 1
ATOM 2595 N N . MET A 1 340 ? -1.805 -11.049 12.613 1.00 94.12 340 MET A N 1
ATOM 2596 C CA . MET A 1 340 ? -2.860 -11.148 13.632 1.00 94.12 340 MET A CA 1
ATOM 2597 C C . MET A 1 340 ? -4.145 -11.837 13.137 1.00 94.12 340 MET A C 1
ATOM 2599 O O . MET A 1 340 ? -5.248 -11.333 13.333 1.00 94.12 340 MET A O 1
ATOM 2603 N N . HIS A 1 341 ? -4.013 -12.971 12.443 1.00 95.31 341 HIS A N 1
ATOM 2604 C CA . HIS A 1 341 ? -5.142 -13.609 11.764 1.00 95.31 341 HIS A CA 1
ATOM 2605 C C . HIS A 1 341 ? -6.291 -13.918 12.738 1.00 95.31 341 HIS A C 1
ATOM 2607 O O . HIS A 1 341 ? -6.107 -14.640 13.720 1.00 95.31 341 HIS A O 1
ATOM 2613 N N . THR A 1 342 ? -7.486 -13.419 12.419 1.00 96.12 342 THR A N 1
ATOM 2614 C CA . THR A 1 342 ? -8.724 -13.605 13.185 1.00 96.12 342 THR A CA 1
ATOM 2615 C C . THR A 1 342 ? -9.719 -14.447 12.376 1.00 96.12 342 THR A C 1
ATOM 2617 O O . THR A 1 342 ? -10.349 -13.954 11.439 1.00 96.12 342 THR A O 1
ATOM 2620 N N . PRO A 1 343 ? -9.879 -15.746 12.687 1.00 94.12 343 PRO A N 1
ATOM 2621 C CA . PRO A 1 343 ? -10.877 -16.580 12.023 1.00 94.12 343 PRO A CA 1
ATOM 2622 C C . PRO A 1 343 ? -12.291 -16.074 12.340 1.00 94.12 343 PRO A C 1
ATOM 2624 O O . PRO A 1 343 ? -12.717 -16.162 13.490 1.00 94.12 343 PRO A O 1
ATOM 2627 N N . SER A 1 344 ? -13.016 -15.554 11.346 1.00 92.25 344 SER A N 1
ATOM 2628 C CA . SER A 1 344 ? -14.399 -15.109 11.555 1.00 92.25 344 SER A CA 1
ATOM 2629 C C . SER A 1 344 ? -15.413 -16.248 11.483 1.00 92.25 344 SER A C 1
ATOM 2631 O O . SER A 1 344 ? -15.181 -17.260 10.815 1.00 92.25 344 SER A O 1
ATOM 2633 N N . PRO A 1 345 ? -16.550 -16.090 12.176 1.00 93.31 345 PRO A N 1
ATOM 2634 C CA . PRO A 1 345 ? -17.680 -16.995 12.069 1.00 93.31 345 PRO A CA 1
ATOM 2635 C C . PRO A 1 345 ? -18.425 -16.793 10.745 1.00 93.31 345 PRO A C 1
ATOM 2637 O O . PRO A 1 345 ? -18.393 -15.720 10.142 1.00 93.31 345 PRO A O 1
ATOM 2640 N N . SER A 1 346 ? -19.163 -17.820 10.327 1.00 91.62 346 SER A N 1
ATOM 2641 C CA . SER A 1 346 ? -20.244 -17.624 9.364 1.00 91.62 346 SER A CA 1
ATOM 2642 C C . SER A 1 346 ? -21.433 -16.978 10.068 1.00 91.62 346 SER A C 1
ATOM 2644 O O . SER A 1 346 ? -21.858 -17.452 11.128 1.00 91.62 346 SER A O 1
ATOM 2646 N N . CYS A 1 347 ? -21.951 -15.936 9.439 1.00 87.81 347 CYS A N 1
ATOM 2647 C CA . CYS A 1 347 ? -23.250 -15.343 9.678 1.00 87.81 347 CYS A CA 1
ATOM 2648 C C . CYS A 1 347 ? -24.113 -15.662 8.427 1.00 87.81 347 CYS A C 1
ATOM 2650 O O . CYS A 1 347 ? -25.346 -15.725 8.589 1.00 87.81 347 CYS A O 1
#

pLDDT: mean 82.67, std 21.66, range [27.56, 98.25]

Foldseek 3Di:
DDDDDDDDDDDPDDPPPDPDDDDDDDDDDDDDDDDDDDDDDDDDPDPPPVADAAAQPAFAAADDLVLLVVVLVLQADDFADPLAPPPFQKGWAQQAQFKIKIWGFPGRPSNPGRATFWIKIKGKFFLAPVGFFDDCQFQFWWFARDDNYRVRRTGDAGLGTTIGMGIATFAWDADPQGIDGGGTPSPPSGHDGHHNPPCRVVSVVVDPGTDRSPDQCAPSCQCVSLVDDQADPLAPPPFQKRWDDNRRFKIKIWGFPGRDSNPGRGTFWIKMKGKFFQAQVGQDPVNLQQQWWFARDDNYRVRRTGDDGNGIGIRMWIATRAWDADPQGIHHGGTDSPPSGDDGYHD

Seque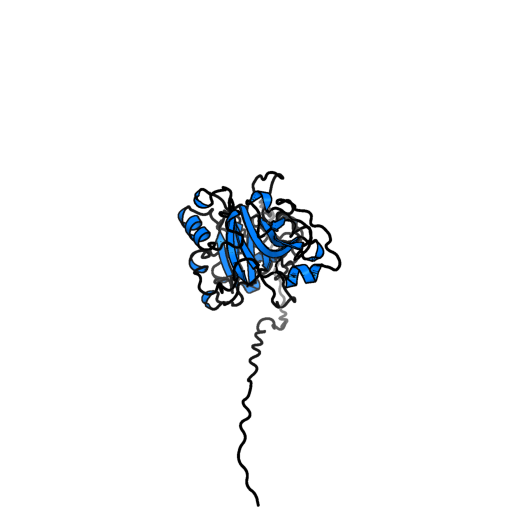nce (347 aa):
MVLSKGILKLLVTLLVATALAGCHDQAEQVDDPDGEAGNTDPTDGGDDDPVDRNMPPEKGSSLGAAERASLQALYDDQPLSDSQSPWPAHLLKWVSEDTFIGTHWNDDDPAQATELNWIVVGKKGVFCSEDRPGPESEWRHFHSYDAPGYPEGHGGEPGTEGYWLLHIAVRDFEAEWGAVSPGVDTKFMHTPAPSCGGDLQSHKDAADWGGEGGSSVAGTGWGAVYDDVPLSDSQSPWPAHELKWVSEETFIGTHWNNDDPSRATEMNWIVVGVRGSFCDDARPASAEHWRHFHSHDAPTYGEGHGGDPGEGGYWLLHAGVRDFEAPWGDVSPGVDTKFMHTPSPSC

Radius of gyration: 24.67 Å; chains: 1; bounding box: 106×42×68 Å

Secondary structure (DSSP, 8-state):
---------------------S---------------------------S--SS--SS---PPPHHHHHHHHHT--B--S-GGGPSPTTEEEEESSSSEEEEEEESSSSTTT--SEEEEEEEEEEES-TTT-SS-TTT--EEEESS-SSTGGGBB-STT-EEEEEEEEE-S-EEETTEEE-SEE-TTTT---PPP-GGGHHHHHHT---S-------TTSSGGGTSBB--S-GGG-S-TTEEEEESSSSEEEEEEESSSSGGG---EEEEEEEEEEESSSTTSPSSTTT--EEEESS-SSTGGGBB-STT-EEEEEEEEE-S-EEETTEEE-SEE-TTTT---PPP-